Protein AF-A0ABD1CYK5-F1 (afdb_monomer_lite)

Sequence (253 aa):
MSGTLHAGQEVRVLGENYAFVDEEDSCTLSGIRLSSPGIDLCIVKTSTITDVNMNEDVFIYRPLKSNTQSIIKIAIEPVNPGELYCVMHLRKMYSEIDIKVADPMVAFARVSSRRVRSSGSPRRPTKRTMIAGSGRGRGEFFQVNYDWDLLASRAIWAFGPYSTSPHILVDDKLSFEVNKTLFGSVKDSIVQGFQLGSREEPIRNVKFKIIDQSIAQETLHRGNRQIIPTARRVAYSAFPMTTPRLMEPYLFV

Radius of gyration: 23.23 Å; chains: 1; bounding box: 59×47×62 Å

Organism: Culex pipiens pipiens (NCBI:txid38569)

Foldseek 3Di:
DDDDDDFQAKKKKAEQPDDPVDNVLIDIDGGDDVPDPPPVVSYDADIDIGHPPDPDDDDTDHDDDDPDDPWKDKDKDFPDNVCVVVVVPVVDPDDPTHMDIDDIDTQKAKEFPDDPDDDDDDDDPDDDQDQDDPDPCQLVCCCVPPVDDSQFSVQWLAAALDNRAQETEGEPEDPVPDDPVQCVVLSVLLRLLRNVLCVVGRYHNYYHYDYDDDDDPDVVRSDSVNSSPVSSVCNNVVRVVGPMDIDGDDDDD

Structure (mmCIF, N/CA/C/O backbone):
data_AF-A0ABD1CYK5-F1
#
_entry.id   AF-A0ABD1CYK5-F1
#
loop_
_atom_site.group_PDB
_atom_site.id
_atom_site.type_symbol
_atom_site.label_atom_id
_atom_site.label_alt_id
_atom_site.label_comp_id
_atom_site.label_asym_id
_atom_site.label_entity_id
_atom_site.label_seq_id
_atom_site.pdbx_PDB_ins_code
_atom_site.Cartn_x
_atom_site.Cartn_y
_atom_site.Cartn_z
_atom_site.occupancy
_atom_site.B_iso_or_equiv
_atom_site.auth_seq_id
_atom_site.auth_comp_id
_atom_site.auth_asym_id
_atom_site.auth_atom_id
_atom_site.pdbx_PDB_model_num
ATOM 1 N N . MET A 1 1 ? -5.173 -16.674 23.221 1.00 73.12 1 MET A N 1
ATOM 2 C CA . MET A 1 1 ? -6.000 -15.919 24.184 1.00 73.12 1 MET A CA 1
ATOM 3 C C . MET A 1 1 ? -5.727 -16.483 25.564 1.00 73.12 1 MET A C 1
ATOM 5 O O . MET A 1 1 ? -5.789 -17.697 25.714 1.00 73.12 1 MET A O 1
ATOM 9 N N . SER A 1 2 ? -5.359 -15.635 26.518 1.00 82.06 2 SER A N 1
ATOM 10 C CA . SER A 1 2 ? -4.995 -16.006 27.891 1.00 82.06 2 SER A CA 1
ATOM 11 C C . SER A 1 2 ? -5.473 -14.919 28.856 1.00 82.06 2 SER A C 1
ATOM 13 O O . SER A 1 2 ? -5.711 -13.787 28.439 1.00 82.06 2 SER A O 1
ATOM 15 N N . GLY A 1 3 ? -5.611 -15.275 30.135 1.00 83.06 3 GLY A N 1
ATOM 16 C CA . GLY A 1 3 ? -6.036 -14.357 31.193 1.00 83.06 3 GLY A CA 1
ATOM 17 C C . GLY A 1 3 ? -7.553 -14.207 31.335 1.00 83.06 3 GLY A C 1
ATOM 18 O O . GLY A 1 3 ? -8.340 -14.786 30.584 1.00 83.06 3 GLY A O 1
ATOM 19 N N . THR A 1 4 ? -7.949 -13.430 32.342 1.00 84.19 4 THR A N 1
ATOM 20 C CA . THR A 1 4 ? -9.336 -13.071 32.657 1.00 84.19 4 THR A CA 1
ATOM 21 C C . THR A 1 4 ? -9.452 -11.556 32.735 1.00 84.19 4 THR A C 1
ATOM 23 O O . THR A 1 4 ? -8.584 -10.899 33.302 1.00 84.19 4 THR A O 1
ATOM 26 N N . LEU A 1 5 ? -10.518 -11.000 32.163 1.00 82.31 5 LEU A N 1
ATOM 27 C CA . LEU A 1 5 ? -10.760 -9.560 32.154 1.00 82.31 5 LEU A CA 1
ATOM 28 C C . LEU A 1 5 ? -11.827 -9.218 33.191 1.00 82.31 5 LEU A C 1
ATOM 30 O O . LEU A 1 5 ? -12.940 -9.746 33.133 1.00 82.31 5 LEU A O 1
ATOM 34 N N . HIS A 1 6 ? -11.490 -8.346 34.139 1.00 82.88 6 HIS A N 1
ATOM 35 C CA . HIS A 1 6 ? -12.409 -7.926 35.194 1.00 82.88 6 HIS A CA 1
ATOM 36 C C . HIS A 1 6 ? -13.023 -6.559 34.894 1.00 82.88 6 HIS A C 1
ATOM 38 O O . HIS A 1 6 ? -12.381 -5.666 34.341 1.00 82.88 6 HIS A O 1
ATOM 44 N N . ALA A 1 7 ? -14.286 -6.379 35.287 1.00 80.25 7 ALA A N 1
ATOM 45 C CA . ALA A 1 7 ? -14.933 -5.081 35.174 1.00 80.25 7 ALA A CA 1
ATOM 46 C C . ALA A 1 7 ? -14.206 -4.059 36.061 1.00 80.25 7 ALA A C 1
ATOM 48 O O . ALA A 1 7 ? -13.987 -4.319 37.242 1.00 80.25 7 ALA A O 1
ATOM 49 N N . GLY A 1 8 ? -13.850 -2.902 35.506 1.00 76.56 8 GLY A N 1
ATOM 50 C CA . GLY A 1 8 ? -13.082 -1.889 36.235 1.00 76.56 8 GLY A CA 1
ATOM 51 C C . GLY A 1 8 ? -11.562 -1.993 36.063 1.00 76.56 8 GLY A C 1
ATOM 52 O O . GLY A 1 8 ? -10.862 -1.066 36.458 1.00 76.56 8 GLY A O 1
ATOM 53 N N . GLN A 1 9 ? -11.053 -3.075 35.464 1.00 82.56 9 GLN A N 1
ATOM 54 C CA . GLN A 1 9 ? -9.620 -3.269 35.242 1.00 82.56 9 GLN A CA 1
ATOM 55 C C . GLN A 1 9 ? -9.073 -2.248 34.235 1.00 82.56 9 GLN A C 1
ATOM 57 O O . GLN A 1 9 ? -9.753 -1.878 33.271 1.00 82.56 9 GLN A O 1
ATOM 62 N N . GLU A 1 10 ? -7.850 -1.784 34.484 1.00 83.38 10 GLU A N 1
ATOM 63 C CA . GLU A 1 10 ? -7.090 -0.972 33.540 1.00 83.38 10 GLU A CA 1
ATOM 64 C C . GLU A 1 10 ? -6.454 -1.877 32.486 1.00 83.38 10 GLU A C 1
ATOM 66 O O . GLU A 1 10 ? -5.873 -2.910 32.817 1.00 83.38 10 GLU A O 1
ATOM 71 N N . VAL A 1 11 ? -6.587 -1.512 31.215 1.00 87.25 11 VAL A N 1
ATOM 72 C CA . VAL A 1 11 ? -6.020 -2.282 30.106 1.00 87.25 11 VAL A CA 1
ATOM 73 C C . VAL A 1 11 ? -5.372 -1.381 29.076 1.00 87.25 11 VAL A C 1
ATOM 75 O O . VAL A 1 11 ? -5.665 -0.189 28.983 1.00 87.25 11 VAL A O 1
ATOM 78 N N . ARG A 1 12 ? -4.571 -1.998 28.217 1.00 87.50 12 ARG A N 1
ATOM 79 C CA . ARG A 1 12 ? -4.052 -1.411 26.993 1.00 87.50 12 ARG A CA 1
ATOM 80 C C . ARG A 1 12 ? -4.803 -1.983 25.789 1.00 87.50 12 ARG A C 1
ATOM 82 O O . ARG A 1 12 ? -4.958 -3.194 25.657 1.00 87.50 12 ARG A O 1
ATOM 89 N N . VAL A 1 13 ? -5.282 -1.114 24.909 1.00 89.00 13 VAL A N 1
ATOM 90 C CA . VAL A 1 13 ? -5.932 -1.459 23.642 1.00 89.00 13 VAL A CA 1
ATOM 91 C C . VAL A 1 13 ? -4.977 -1.124 22.508 1.00 89.00 13 VAL A C 1
ATOM 93 O O . VAL A 1 13 ? -4.533 0.012 22.383 1.00 89.00 13 VAL A O 1
ATOM 96 N N . LEU A 1 14 ? -4.671 -2.118 21.685 1.00 89.38 14 LEU A N 1
ATOM 97 C CA . LEU A 1 14 ? -3.775 -2.012 20.540 1.00 89.38 14 LEU A CA 1
ATOM 98 C C . LEU A 1 14 ? -4.591 -2.000 19.246 1.00 89.38 14 LEU A C 1
ATOM 100 O O . LEU A 1 14 ? -5.398 -2.910 19.019 1.00 89.38 14 LEU A O 1
ATOM 104 N N . GLY A 1 15 ? -4.390 -0.982 18.414 1.00 87.94 15 GLY A N 1
ATOM 105 C CA . GLY A 1 15 ? -5.032 -0.823 17.112 1.00 87.94 15 GLY A CA 1
ATOM 106 C C . GLY A 1 15 ? -4.446 -1.721 16.015 1.00 87.94 15 GLY A C 1
ATOM 107 O O . GLY A 1 15 ? -3.565 -2.548 16.246 1.00 87.94 15 GLY A O 1
ATOM 108 N N . GLU A 1 16 ? -4.962 -1.587 14.790 1.00 87.31 16 GLU A N 1
ATOM 109 C CA . GLU A 1 16 ? -4.576 -2.436 13.647 1.00 87.31 16 GLU A CA 1
ATOM 110 C C . GLU A 1 16 ? -3.177 -2.126 13.094 1.00 87.31 16 GLU A C 1
ATOM 112 O O . GLU A 1 16 ? -2.617 -2.954 12.370 1.00 87.31 16 GLU A O 1
ATOM 117 N N . ASN A 1 17 ? -2.633 -0.944 13.397 1.00 84.69 17 ASN A N 1
ATOM 118 C CA . ASN A 1 17 ? -1.316 -0.497 12.952 1.00 84.69 17 ASN A CA 1
ATOM 119 C C . ASN A 1 17 ? -0.267 -0.541 14.069 1.00 84.69 17 ASN A C 1
ATOM 121 O O . ASN A 1 17 ? 0.874 -0.170 13.804 1.00 84.69 17 ASN A O 1
ATOM 125 N N . TYR A 1 18 ? -0.617 -1.003 15.277 1.00 87.25 18 TYR A N 1
ATOM 126 C CA . TYR A 1 18 ? 0.344 -1.122 16.371 1.00 87.25 18 TYR A CA 1
ATOM 127 C C . TYR A 1 18 ? 1.537 -1.982 15.950 1.00 87.25 18 TYR A C 1
ATOM 129 O O . TYR A 1 18 ? 1.388 -3.116 15.473 1.00 87.25 18 TYR A O 1
ATOM 137 N N . ALA A 1 19 ? 2.730 -1.449 16.180 1.00 83.69 19 ALA A N 1
ATOM 138 C CA . ALA A 1 19 ? 3.974 -2.175 16.051 1.00 83.69 19 ALA A CA 1
ATOM 139 C C . ALA A 1 19 ? 4.792 -1.975 17.324 1.00 83.69 19 ALA A C 1
ATOM 141 O O . ALA A 1 19 ? 4.779 -0.910 17.919 1.00 83.69 19 ALA A O 1
ATOM 142 N N . PHE A 1 20 ? 5.587 -2.968 17.707 1.00 79.75 20 PHE A N 1
ATOM 143 C CA . PHE A 1 20 ? 6.454 -2.856 18.885 1.00 79.75 20 PHE A CA 1
ATOM 144 C C . PHE A 1 20 ? 7.423 -1.654 18.827 1.00 79.75 20 PHE A C 1
ATOM 146 O O . PHE A 1 20 ? 7.828 -1.111 19.845 1.00 79.75 20 PHE A O 1
ATOM 153 N N . VAL A 1 21 ? 7.802 -1.230 17.617 1.00 81.69 21 VAL A N 1
ATOM 154 C CA . VAL A 1 21 ? 8.680 -0.069 17.386 1.00 81.69 21 VAL A CA 1
ATOM 155 C C . VAL A 1 21 ? 7.896 1.254 17.371 1.00 81.69 21 VAL A C 1
ATOM 157 O O . VAL A 1 21 ? 8.497 2.319 17.478 1.00 81.69 21 VAL A O 1
ATOM 160 N N . ASP A 1 22 ? 6.574 1.187 17.219 1.00 82.06 22 ASP A N 1
ATOM 161 C CA . ASP A 1 22 ? 5.675 2.326 17.045 1.00 82.06 22 ASP A CA 1
ATOM 162 C C . ASP A 1 22 ? 4.376 2.102 17.840 1.00 82.06 22 ASP A C 1
ATOM 164 O O . ASP A 1 22 ? 3.402 1.506 17.362 1.00 82.06 22 ASP A O 1
ATOM 168 N N . GLU A 1 23 ? 4.397 2.556 19.094 1.00 83.19 23 GLU A N 1
ATOM 169 C CA . GLU A 1 23 ? 3.291 2.397 20.039 1.00 83.19 23 GLU A CA 1
ATOM 170 C C . GLU A 1 23 ? 2.204 3.479 19.905 1.00 83.19 23 GLU A C 1
ATOM 172 O O . GLU A 1 23 ? 1.292 3.521 20.732 1.00 83.19 23 GLU A O 1
ATOM 177 N N . GLU A 1 24 ? 2.260 4.347 18.884 1.00 84.44 24 GLU A N 1
ATOM 178 C CA . GLU A 1 24 ? 1.295 5.447 18.704 1.00 84.44 24 GLU A CA 1
ATOM 179 C C . GLU A 1 24 ? -0.153 4.955 18.542 1.00 84.44 24 GLU A C 1
ATOM 181 O O . GLU A 1 24 ? -1.088 5.630 18.969 1.00 84.44 24 GLU A O 1
ATOM 186 N N . ASP A 1 25 ? -0.348 3.759 17.977 1.00 84.38 25 ASP A N 1
ATOM 187 C CA . ASP A 1 25 ? -1.666 3.126 17.812 1.00 84.38 25 ASP A CA 1
ATOM 188 C C . ASP A 1 25 ? -2.062 2.276 19.040 1.00 84.38 25 ASP A C 1
ATOM 190 O O . ASP A 1 25 ? -2.741 1.252 18.918 1.00 84.38 25 ASP A O 1
ATOM 194 N N . SER A 1 26 ? -1.597 2.660 20.235 1.00 85.75 26 SER A N 1
ATOM 195 C CA . SER A 1 26 ? -2.002 2.072 21.516 1.00 85.75 26 SER A CA 1
ATOM 196 C C . SER A 1 26 ? -2.700 3.093 22.415 1.00 85.75 26 SER A C 1
ATOM 198 O O . SER A 1 26 ? -2.385 4.280 22.427 1.00 85.75 26 SER A O 1
ATOM 200 N N . CYS A 1 27 ? -3.689 2.629 23.174 1.00 84.56 27 CYS A N 1
ATOM 201 C CA . CYS A 1 27 ? -4.505 3.457 24.052 1.00 84.56 27 CYS A CA 1
ATOM 202 C C . CYS A 1 27 ? -4.737 2.730 25.379 1.00 84.56 27 CYS A C 1
ATOM 204 O O . CYS A 1 27 ? -5.219 1.597 25.397 1.00 84.56 27 CYS A O 1
ATOM 206 N N . THR A 1 28 ? -4.407 3.375 26.496 1.00 83.88 28 THR A N 1
ATOM 207 C CA . THR A 1 28 ? -4.674 2.842 27.838 1.00 83.88 28 THR A CA 1
ATOM 208 C C . THR A 1 28 ? -6.039 3.312 28.317 1.00 83.88 28 THR A C 1
ATOM 210 O O . THR A 1 28 ? -6.352 4.501 28.263 1.00 83.88 28 THR A O 1
ATOM 213 N N . LEU A 1 29 ? -6.856 2.378 28.793 1.00 77.38 29 LEU A N 1
ATOM 214 C CA . LEU A 1 29 ? -8.200 2.643 29.284 1.00 77.38 29 LEU A CA 1
ATOM 215 C C . LEU A 1 29 ? -8.349 2.113 30.703 1.00 77.38 29 LEU A C 1
ATOM 217 O O . LEU A 1 29 ? -8.172 0.921 30.955 1.00 77.38 29 LEU A O 1
ATOM 221 N N . SER A 1 30 ? -8.752 2.994 31.614 1.00 68.25 30 SER A N 1
ATOM 222 C CA . SER A 1 30 ? -9.180 2.621 32.955 1.00 68.25 30 SER A CA 1
ATOM 223 C C . SER A 1 30 ? -10.678 2.324 32.962 1.00 68.25 30 SER A C 1
ATOM 225 O O . SER A 1 30 ? -11.499 3.084 32.446 1.00 68.25 30 SER A O 1
ATOM 227 N N . GLY A 1 31 ? -11.057 1.190 33.549 1.00 59.53 31 GLY A N 1
ATOM 228 C CA . GLY A 1 31 ? -12.459 0.895 33.805 1.00 59.53 31 GLY A CA 1
ATOM 229 C C . GLY A 1 31 ? -13.222 0.280 32.633 1.00 59.53 31 GLY A C 1
ATOM 230 O O . GLY A 1 31 ? -14.305 0.764 32.282 1.00 59.53 31 GLY A O 1
ATOM 231 N N . ILE A 1 32 ? -12.726 -0.825 32.059 1.00 56.59 32 ILE A N 1
ATOM 232 C CA . ILE A 1 32 ? -13.553 -1.595 31.120 1.00 56.59 32 ILE A CA 1
ATOM 233 C C . ILE A 1 32 ? -14.801 -2.091 31.844 1.00 56.59 32 ILE A C 1
ATOM 235 O O . ILE A 1 32 ? -14.739 -2.937 32.733 1.00 56.59 32 ILE A O 1
ATOM 239 N N . ARG A 1 33 ? -15.962 -1.617 31.409 1.00 57.06 33 ARG A N 1
ATOM 240 C CA . ARG A 1 33 ? -17.216 -2.354 31.517 1.00 57.06 33 ARG A CA 1
ATOM 241 C C . ARG A 1 33 ? -17.521 -2.799 30.092 1.00 57.06 33 ARG A C 1
ATOM 243 O O . ARG A 1 33 ? -17.329 -2.018 29.171 1.00 57.06 33 ARG A O 1
ATOM 250 N N . LEU A 1 34 ? -18.007 -4.023 29.891 1.00 53.56 34 LEU A N 1
ATOM 251 C CA . LEU A 1 34 ? -18.354 -4.561 28.558 1.00 53.56 34 LEU A CA 1
ATOM 252 C C . LEU A 1 34 ? -19.366 -3.691 27.772 1.00 53.56 34 LEU A C 1
ATOM 254 O O . LEU A 1 34 ? -19.606 -3.937 26.598 1.00 53.56 34 LEU A O 1
ATOM 258 N N . SER A 1 35 ? -19.938 -2.670 28.414 1.00 53.97 35 SER A N 1
ATOM 259 C CA . SER A 1 35 ? -20.823 -1.659 27.843 1.00 53.97 35 SER A CA 1
ATOM 260 C C . SER A 1 35 ? -20.424 -0.218 28.220 1.00 53.97 35 SER A C 1
ATOM 262 O O . SER A 1 35 ? -21.293 0.655 28.255 1.00 53.97 35 SER A O 1
ATOM 264 N N . SER A 1 36 ? -19.168 0.050 28.617 1.00 52.34 36 SER A N 1
ATOM 265 C CA . SER A 1 36 ? -18.742 1.411 28.964 1.00 52.34 36 SER A CA 1
ATOM 266 C C . SER A 1 36 ? -18.399 2.221 27.704 1.00 52.34 36 SER A C 1
ATOM 268 O O . SER A 1 36 ? -17.675 1.737 26.836 1.00 52.34 36 SER A O 1
ATOM 270 N N . PRO A 1 37 ? -18.860 3.480 27.607 1.00 57.50 37 PRO A N 1
ATOM 271 C CA . PRO A 1 37 ? -18.716 4.329 26.417 1.00 57.50 37 PRO A CA 1
ATOM 272 C C . PRO A 1 37 ? -17.275 4.797 26.107 1.00 57.50 37 PRO A C 1
ATOM 274 O O . PRO A 1 37 ? -17.095 5.705 25.301 1.00 57.50 37 PRO A O 1
ATOM 277 N N . GLY A 1 38 ? -16.248 4.225 26.749 1.00 61.91 38 GLY A N 1
ATOM 278 C CA . GLY A 1 38 ? -14.846 4.643 26.605 1.00 61.91 38 GLY A CA 1
ATOM 279 C C . GLY A 1 38 ? -14.019 3.801 25.630 1.00 61.91 38 GLY A C 1
ATOM 280 O O . GLY A 1 38 ? -13.099 4.321 25.008 1.00 61.91 38 GLY A O 1
ATOM 281 N N . ILE A 1 39 ? -14.352 2.519 25.453 1.00 67.88 39 ILE A N 1
ATOM 282 C CA . ILE A 1 39 ? -13.556 1.598 24.618 1.00 67.88 39 ILE A CA 1
ATOM 283 C C . ILE A 1 39 ? -13.735 1.898 23.126 1.00 67.88 39 ILE A C 1
ATOM 285 O O . ILE A 1 39 ? -12.780 1.828 22.350 1.00 67.88 39 ILE A O 1
ATOM 289 N N . ASP A 1 40 ? -14.935 2.323 22.738 1.00 70.94 40 ASP A N 1
ATOM 290 C CA . ASP A 1 40 ? -15.302 2.607 21.347 1.00 70.94 40 ASP A CA 1
ATOM 291 C C . ASP A 1 40 ? -14.527 3.782 20.730 1.00 70.94 40 ASP A C 1
ATOM 293 O O . ASP A 1 40 ? -14.513 3.934 19.506 1.00 70.94 40 ASP A O 1
ATOM 297 N N . LEU A 1 41 ? -13.878 4.609 21.560 1.00 71.44 41 LEU A N 1
ATOM 298 C CA . LEU A 1 41 ? -13.040 5.723 21.113 1.00 71.44 41 LEU A CA 1
ATOM 299 C C . LEU A 1 41 ? -11.695 5.249 20.554 1.00 71.44 41 LEU A C 1
ATOM 301 O O . LEU A 1 41 ? -11.176 5.865 19.628 1.00 71.44 41 LEU A O 1
ATOM 305 N N . CYS A 1 42 ? -11.152 4.155 21.093 1.00 73.94 42 CYS A N 1
ATOM 306 C CA . CYS A 1 42 ? -9.848 3.627 20.690 1.00 73.94 42 CYS A CA 1
ATOM 307 C C . CYS A 1 42 ? -9.965 2.498 19.651 1.00 73.94 42 CYS A C 1
ATOM 309 O O . CYS A 1 42 ? -8.990 2.170 18.979 1.00 73.94 42 CYS A O 1
ATOM 311 N N . ILE A 1 43 ? -11.158 1.916 19.464 1.00 81.38 43 ILE A N 1
ATOM 312 C CA . ILE A 1 43 ? -11.383 0.839 18.491 1.00 81.38 43 ILE A CA 1
ATOM 313 C C . ILE A 1 43 ? -12.019 1.376 17.205 1.00 81.38 43 ILE A C 1
ATOM 315 O O . ILE A 1 43 ? -13.173 1.811 17.164 1.00 81.38 43 ILE A O 1
ATOM 319 N N . VAL A 1 44 ? -11.290 1.252 16.093 1.00 79.44 44 VAL A N 1
ATOM 320 C CA . VAL A 1 44 ? -11.819 1.602 14.766 1.00 79.44 44 VAL A CA 1
ATOM 321 C C . VAL A 1 44 ? -12.526 0.415 14.103 1.00 79.44 44 VAL A C 1
ATOM 323 O O . VAL A 1 44 ? -13.657 0.580 13.646 1.00 79.44 44 VAL A O 1
ATOM 326 N N . LYS A 1 45 ? -11.887 -0.761 14.040 1.00 83.31 45 LYS A N 1
ATOM 327 C CA . LYS A 1 45 ? -12.419 -1.976 13.386 1.00 83.31 45 LYS A CA 1
ATOM 328 C C . LYS A 1 45 ? -12.114 -3.234 14.188 1.00 83.31 45 LYS A C 1
ATOM 330 O O . LYS A 1 45 ? -13.028 -3.882 14.683 1.00 83.31 45 LYS A O 1
ATOM 335 N N . THR A 1 46 ? -10.833 -3.568 14.304 1.00 86.62 46 THR A N 1
ATOM 336 C CA . THR A 1 46 ? -10.333 -4.649 15.153 1.00 86.62 46 THR A CA 1
ATOM 337 C C . THR A 1 46 ? -9.268 -4.101 16.094 1.00 86.62 46 THR A C 1
ATOM 339 O O . THR A 1 46 ? -8.621 -3.101 15.789 1.00 86.62 46 THR A O 1
ATOM 342 N N . SER A 1 47 ? -9.129 -4.711 17.265 1.00 88.06 47 SER A N 1
ATOM 343 C CA . SER A 1 47 ? -8.114 -4.346 18.249 1.00 88.06 47 SER A CA 1
ATOM 344 C C . SER A 1 47 ? -7.719 -5.565 19.074 1.00 88.06 47 SER A C 1
ATOM 346 O O . SER A 1 47 ? -8.428 -6.575 19.109 1.00 88.06 47 SER A O 1
ATOM 348 N N . THR A 1 48 ? -6.562 -5.478 19.721 1.00 89.12 48 THR A N 1
ATOM 349 C CA . THR A 1 48 ? -6.081 -6.482 20.674 1.00 89.12 48 THR A CA 1
ATOM 350 C C . THR A 1 48 ? -5.995 -5.842 22.051 1.00 89.12 48 THR A C 1
ATOM 352 O O . THR A 1 48 ? -5.407 -4.776 22.189 1.00 89.12 48 THR A O 1
ATOM 355 N N . ILE A 1 49 ? -6.598 -6.464 23.062 1.00 88.19 49 ILE A N 1
ATOM 356 C CA . ILE A 1 49 ? -6.590 -5.955 24.439 1.00 88.19 49 ILE A CA 1
ATOM 357 C C . ILE A 1 49 ? -5.546 -6.726 25.241 1.00 88.19 49 ILE A C 1
ATOM 359 O O . ILE A 1 49 ? -5.549 -7.959 25.212 1.00 88.19 49 ILE A O 1
ATOM 363 N N . THR A 1 50 ? -4.693 -6.009 25.966 1.00 88.88 50 THR A N 1
ATOM 364 C CA . THR A 1 50 ? -3.670 -6.565 26.858 1.00 88.88 50 THR A CA 1
ATOM 365 C C . THR A 1 50 ? -3.646 -5.855 28.202 1.00 88.88 50 THR A C 1
ATOM 367 O O . THR A 1 50 ? -4.247 -4.796 28.378 1.00 88.88 50 THR A O 1
ATOM 370 N N . ASP A 1 51 ? -2.950 -6.442 29.169 1.00 87.44 51 ASP A N 1
ATOM 371 C CA . ASP A 1 51 ? -2.696 -5.781 30.446 1.00 87.44 51 ASP A CA 1
ATOM 372 C C . ASP A 1 51 ? -1.715 -4.604 30.266 1.00 87.44 51 ASP A C 1
ATOM 374 O O . ASP A 1 51 ? -0.897 -4.596 29.341 1.00 87.44 51 ASP A O 1
ATOM 378 N N . VAL A 1 52 ? -1.803 -3.594 31.135 1.00 84.31 52 VAL A N 1
ATOM 379 C CA . VAL A 1 52 ? -0.952 -2.390 31.082 1.00 84.31 52 VAL A CA 1
ATOM 380 C C . VAL A 1 52 ? 0.478 -2.702 31.507 1.00 84.31 52 VAL A C 1
ATOM 382 O O . VAL A 1 52 ? 1.419 -2.165 30.919 1.00 84.31 52 VAL A O 1
AT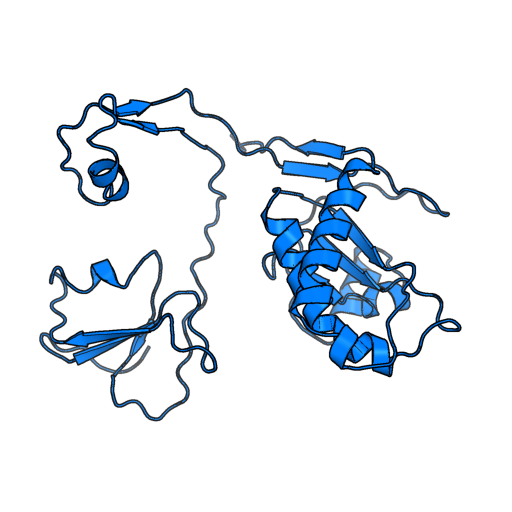OM 385 N N . ASN A 1 53 ? 0.623 -3.588 32.494 1.00 81.69 53 ASN A N 1
ATOM 386 C CA . ASN A 1 53 ? 1.890 -3.938 33.141 1.00 81.69 53 ASN A CA 1
ATOM 387 C C . ASN A 1 53 ? 2.566 -5.172 32.522 1.00 81.69 53 ASN A C 1
ATOM 389 O O . ASN A 1 53 ? 3.404 -5.815 33.156 1.00 81.69 53 ASN A O 1
ATOM 393 N N . MET A 1 54 ? 2.180 -5.544 31.301 1.00 76.75 54 MET A N 1
ATOM 394 C CA . MET A 1 54 ? 2.750 -6.702 30.627 1.00 76.75 54 MET A CA 1
ATOM 395 C C . MET A 1 54 ? 4.154 -6.356 30.108 1.00 76.75 54 MET A C 1
ATOM 397 O O . MET A 1 54 ? 4.299 -5.533 29.212 1.00 76.75 54 MET A O 1
ATOM 401 N N . ASN A 1 55 ? 5.183 -6.990 30.678 1.00 68.31 55 ASN A N 1
ATOM 402 C CA . ASN A 1 55 ? 6.592 -6.808 30.291 1.00 68.31 55 ASN A CA 1
ATOM 403 C C . ASN A 1 55 ? 7.041 -7.745 29.152 1.00 68.31 55 ASN A C 1
ATOM 405 O O . ASN A 1 55 ? 8.235 -7.874 28.891 1.00 68.31 55 ASN A O 1
ATOM 409 N N . GLU A 1 56 ? 6.104 -8.446 28.516 1.00 78.50 56 GLU A N 1
ATOM 410 C CA . GLU A 1 56 ? 6.382 -9.347 27.397 1.00 78.50 56 GLU A CA 1
ATOM 411 C C . GLU A 1 56 ? 6.168 -8.633 26.061 1.00 78.50 56 GLU A C 1
ATOM 413 O O . GLU A 1 56 ? 5.378 -7.694 25.972 1.00 78.50 56 GLU A O 1
ATOM 418 N N . ASP A 1 57 ? 6.834 -9.112 25.008 1.00 82.31 57 ASP A N 1
ATOM 419 C CA . ASP A 1 57 ? 6.631 -8.607 23.652 1.00 82.31 57 ASP A CA 1
ATOM 420 C C . ASP A 1 57 ? 5.193 -8.892 23.197 1.00 82.31 57 ASP A C 1
ATOM 422 O O . ASP A 1 57 ? 4.813 -10.030 22.897 1.00 82.31 57 ASP A O 1
ATOM 426 N N . VAL A 1 58 ? 4.377 -7.840 23.142 1.00 84.38 58 VAL A N 1
ATOM 427 C CA . VAL A 1 58 ? 2.978 -7.943 22.738 1.00 84.38 58 VAL A CA 1
ATOM 428 C C . VAL A 1 58 ? 2.843 -7.775 21.228 1.00 84.38 58 VAL A C 1
ATOM 430 O O . VAL A 1 58 ? 3.372 -6.844 20.623 1.00 84.38 58 VAL A O 1
ATOM 433 N N . PHE A 1 59 ? 2.057 -8.657 20.613 1.00 86.69 59 PHE A N 1
ATOM 434 C CA . PHE A 1 59 ? 1.705 -8.583 19.199 1.00 86.69 59 PHE A CA 1
ATOM 435 C C . PHE A 1 59 ? 0.193 -8.510 19.020 1.00 86.69 59 PHE A C 1
ATOM 437 O O . PHE A 1 59 ? -0.571 -9.148 19.747 1.00 86.69 59 PHE A O 1
ATOM 444 N N . ILE A 1 60 ? -0.240 -7.778 17.995 1.00 89.94 60 ILE A N 1
ATOM 445 C CA . ILE A 1 60 ? -1.650 -7.720 17.616 1.00 89.94 60 ILE A CA 1
ATOM 446 C C . ILE A 1 60 ? -2.085 -8.968 16.854 1.00 89.94 60 ILE A C 1
ATOM 448 O O . ILE A 1 60 ? -1.328 -9.567 16.080 1.00 89.94 60 ILE A O 1
ATOM 452 N N . TYR A 1 61 ? -3.356 -9.329 17.015 1.00 90.56 61 TYR A N 1
ATOM 453 C CA . TYR A 1 61 ? -3.986 -10.273 16.104 1.00 90.56 61 TYR A CA 1
ATOM 454 C C . TYR A 1 61 ? -4.011 -9.702 14.686 1.00 90.56 61 TYR A C 1
ATOM 456 O O . TYR A 1 61 ? -4.164 -8.501 14.463 1.00 90.56 61 TYR A O 1
ATOM 464 N N . ARG A 1 62 ? -3.878 -10.589 13.695 1.00 84.88 62 ARG A N 1
ATOM 465 C CA . ARG A 1 62 ? -3.976 -10.192 12.290 1.00 84.88 62 ARG A CA 1
ATOM 466 C C . ARG A 1 62 ? -5.371 -9.591 12.030 1.00 84.88 62 ARG A C 1
ATOM 468 O O . ARG A 1 62 ? -6.350 -10.273 12.342 1.00 84.88 62 ARG A O 1
ATOM 475 N N . PRO A 1 63 ? -5.468 -8.406 11.395 1.00 84.62 63 PRO A N 1
ATOM 476 C CA . PRO A 1 63 ? -6.751 -7.787 11.081 1.00 84.62 63 PRO A CA 1
ATOM 477 C C . PRO A 1 63 ? -7.671 -8.716 10.290 1.00 84.62 63 PRO A C 1
ATOM 479 O O . PRO A 1 63 ? -7.210 -9.550 9.494 1.00 84.62 63 PRO A O 1
ATOM 482 N N . LEU A 1 64 ? -8.979 -8.554 10.493 1.00 84.38 64 LEU A N 1
ATOM 483 C CA . LEU A 1 64 ? -9.985 -9.391 9.852 1.00 84.38 64 LEU A CA 1
ATOM 484 C C . LEU A 1 64 ? -9.886 -9.273 8.325 1.00 84.38 64 LEU A C 1
ATOM 486 O O . LEU A 1 64 ? -9.973 -8.188 7.748 1.00 84.38 64 LEU A O 1
ATOM 490 N N . LYS A 1 65 ? -9.746 -10.418 7.656 1.00 78.06 65 LYS A N 1
ATOM 491 C CA . LYS A 1 65 ? -9.835 -10.494 6.198 1.00 78.06 65 LYS A CA 1
ATOM 492 C C . LYS A 1 65 ? -11.281 -10.755 5.806 1.00 78.06 65 LYS A C 1
ATOM 494 O O . LYS A 1 65 ? -11.757 -11.878 5.934 1.00 78.06 65 LYS A O 1
ATOM 499 N N . SER A 1 66 ? -11.964 -9.726 5.321 1.00 79.88 66 SER A N 1
ATOM 500 C CA . SER A 1 66 ? -13.302 -9.879 4.750 1.00 79.88 66 SER A CA 1
ATOM 501 C C . SER A 1 66 ? -13.263 -10.754 3.494 1.00 79.88 66 SER A C 1
ATOM 503 O O . SER A 1 66 ? -12.374 -10.608 2.653 1.00 79.88 66 SER A O 1
ATOM 505 N N . ASN A 1 67 ? -14.260 -11.629 3.339 1.00 78.62 67 ASN A N 1
ATOM 506 C CA . ASN A 1 67 ? -14.422 -12.457 2.136 1.00 78.62 67 ASN A CA 1
ATOM 507 C C . ASN A 1 67 ? -14.805 -11.629 0.899 1.00 78.62 67 ASN A C 1
ATOM 509 O O . ASN A 1 67 ? -14.593 -12.060 -0.232 1.00 78.62 67 ASN A O 1
ATOM 513 N N . THR A 1 68 ? -15.357 -10.434 1.110 1.00 79.00 68 THR A N 1
ATOM 514 C CA . THR A 1 68 ? -15.787 -9.507 0.065 1.00 79.00 68 THR A CA 1
ATOM 515 C C . THR A 1 68 ? -15.024 -8.188 0.162 1.00 79.00 68 THR A C 1
ATOM 517 O O . THR A 1 68 ? -14.520 -7.802 1.218 1.00 79.00 68 THR A O 1
ATOM 520 N N . GLN A 1 69 ? -14.916 -7.488 -0.967 1.00 76.38 69 GLN A N 1
ATOM 521 C CA . GLN A 1 69 ? -14.373 -6.132 -1.015 1.00 76.38 69 GLN A CA 1
ATOM 522 C C . GLN A 1 69 ? -15.523 -5.124 -0.956 1.00 76.38 69 GLN A C 1
ATOM 524 O O . GLN A 1 69 ? -16.530 -5.299 -1.640 1.00 76.38 69 GLN A O 1
ATOM 529 N N . SER A 1 70 ? -15.361 -4.045 -0.188 1.00 79.69 70 SER A N 1
ATOM 530 C CA . SER A 1 70 ? -16.262 -2.890 -0.241 1.00 79.69 70 SER A CA 1
ATOM 531 C C . SER A 1 70 ? -16.086 -2.181 -1.587 1.00 79.69 70 SER A C 1
ATOM 533 O O . SER A 1 70 ? -15.063 -1.537 -1.830 1.00 79.69 70 SER A O 1
ATOM 535 N N . ILE A 1 71 ? -17.054 -2.363 -2.480 1.00 81.38 71 ILE A N 1
ATOM 536 C CA . ILE A 1 71 ? -16.979 -1.917 -3.878 1.00 81.38 71 ILE A CA 1
ATOM 537 C C . ILE A 1 71 ? -17.847 -0.682 -4.133 1.00 81.38 71 ILE A C 1
ATOM 539 O O . ILE A 1 71 ? -17.459 0.191 -4.913 1.00 81.38 71 ILE A O 1
ATOM 543 N N . ILE A 1 72 ? -19.006 -0.619 -3.481 1.00 84.06 72 ILE A N 1
ATOM 544 C CA . ILE A 1 72 ? -19.959 0.476 -3.631 1.00 84.06 72 ILE A CA 1
ATOM 545 C C . ILE A 1 72 ? -19.457 1.663 -2.812 1.00 84.06 72 ILE A C 1
ATOM 547 O O . ILE A 1 72 ? -19.138 1.538 -1.630 1.00 84.06 72 ILE A O 1
ATOM 551 N N . LYS A 1 73 ? -19.373 2.811 -3.471 1.00 85.31 73 LYS A N 1
ATOM 552 C CA . LYS A 1 73 ? -19.069 4.112 -2.896 1.00 85.31 73 LYS A CA 1
ATOM 553 C C . LYS A 1 73 ? -20.329 4.956 -2.988 1.00 85.31 73 LYS A C 1
ATOM 555 O O . LYS A 1 73 ? -20.926 5.067 -4.052 1.00 85.31 73 LYS A O 1
ATOM 560 N N . ILE A 1 74 ? -20.709 5.556 -1.874 1.00 85.50 74 ILE A N 1
ATOM 561 C CA . ILE A 1 74 ? -21.844 6.467 -1.799 1.00 85.50 74 ILE A CA 1
ATOM 562 C C . ILE A 1 74 ? -21.284 7.791 -1.304 1.00 85.50 74 ILE A C 1
ATOM 564 O O . ILE A 1 74 ? -20.637 7.830 -0.256 1.00 85.50 74 ILE A O 1
ATOM 568 N N . ALA A 1 75 ? -21.464 8.849 -2.092 1.00 84.38 75 ALA A N 1
ATOM 569 C CA . ALA A 1 75 ? -21.136 10.191 -1.640 1.00 84.38 75 ALA A CA 1
ATOM 570 C C . ALA A 1 75 ? -22.309 10.717 -0.811 1.00 84.38 75 ALA A C 1
ATOM 572 O O . ALA A 1 75 ? -23.465 10.596 -1.217 1.00 84.38 75 ALA A O 1
ATOM 573 N N . ILE A 1 76 ? -21.993 11.264 0.358 1.00 84.88 76 ILE A N 1
ATOM 574 C CA . ILE A 1 76 ? -22.961 11.848 1.279 1.00 84.88 76 ILE A CA 1
ATOM 575 C C . ILE A 1 76 ? -22.510 13.258 1.635 1.00 84.88 76 ILE A C 1
ATOM 577 O O . ILE A 1 76 ? -21.323 13.494 1.865 1.00 84.88 76 ILE A O 1
ATOM 581 N N . GLU A 1 77 ? -23.455 14.184 1.688 1.00 83.69 77 GLU A N 1
ATOM 582 C CA . GLU A 1 77 ? -23.233 15.545 2.171 1.00 83.69 77 GLU A CA 1
ATOM 583 C C . GLU A 1 77 ? -24.418 15.969 3.048 1.00 83.69 77 GLU A C 1
ATOM 585 O O . GLU A 1 77 ? -25.557 15.602 2.746 1.00 83.69 77 GLU A O 1
ATOM 590 N N . PRO A 1 78 ? -24.199 16.711 4.148 1.00 85.50 78 PRO A N 1
ATOM 591 C CA . PRO A 1 78 ? -25.317 17.295 4.874 1.00 85.50 78 PRO A CA 1
ATOM 592 C C . PRO A 1 78 ? -26.011 18.332 3.984 1.00 85.50 78 PRO A C 1
ATOM 594 O O . PRO A 1 78 ? -25.361 19.054 3.226 1.00 85.50 78 PRO A O 1
ATOM 597 N N . VAL A 1 79 ? -27.334 18.448 4.095 1.00 84.81 79 VAL A N 1
ATOM 598 C CA . VAL A 1 79 ? -28.089 19.519 3.429 1.00 84.81 79 VAL A CA 1
ATOM 599 C C . VAL A 1 79 ? -27.584 20.888 3.889 1.00 84.81 79 VAL A C 1
ATOM 601 O O . VAL A 1 79 ? -27.449 21.796 3.067 1.00 84.81 79 VAL A O 1
ATOM 604 N N . ASN A 1 80 ? -27.267 21.012 5.181 1.00 83.62 80 ASN A N 1
ATOM 605 C CA . ASN A 1 80 ? -26.711 22.211 5.789 1.00 83.62 80 ASN A CA 1
ATOM 606 C C . ASN A 1 80 ? -25.186 22.075 6.009 1.00 83.62 80 ASN A C 1
ATOM 608 O O . ASN A 1 80 ? -24.753 21.263 6.830 1.00 83.62 80 ASN A O 1
ATOM 612 N N . PRO A 1 81 ? -24.339 22.893 5.353 1.00 82.62 81 PRO A N 1
ATOM 613 C CA . PRO A 1 81 ? -22.883 22.829 5.515 1.00 82.62 81 PRO A CA 1
ATOM 614 C C . PRO A 1 81 ? -22.382 23.036 6.954 1.00 82.62 81 PRO A C 1
ATOM 616 O O . PRO A 1 81 ? -21.307 22.547 7.299 1.00 82.62 81 PRO A O 1
ATOM 619 N N . GLY A 1 82 ? -23.149 23.732 7.804 1.00 79.31 82 GLY A N 1
ATOM 620 C CA . GLY A 1 82 ? -22.802 23.945 9.216 1.00 79.31 82 GLY A CA 1
ATOM 621 C C . GLY A 1 82 ? -22.793 22.664 10.061 1.00 79.31 82 GLY A C 1
ATOM 622 O O . GLY A 1 82 ? -22.187 22.633 11.128 1.00 79.31 82 GLY A O 1
ATOM 623 N N . GLU A 1 83 ? -23.411 21.591 9.569 1.00 76.81 83 GLU A N 1
ATOM 624 C CA . GLU A 1 83 ? -23.602 20.322 10.280 1.00 76.81 83 GLU A CA 1
ATOM 625 C C . GLU A 1 83 ? -22.593 19.236 9.872 1.00 76.81 83 GLU A C 1
ATOM 627 O O . GLU A 1 83 ? -22.691 18.080 10.290 1.00 76.81 83 GLU A O 1
ATOM 632 N N . LEU A 1 84 ? -21.567 19.598 9.093 1.00 75.31 84 LEU A N 1
ATOM 633 C CA . LEU A 1 84 ? -20.536 18.670 8.619 1.00 75.31 84 LEU A CA 1
ATOM 634 C C . LEU A 1 84 ? -19.863 17.887 9.760 1.00 75.31 84 LEU A C 1
ATOM 636 O O . LEU A 1 84 ? -19.613 16.688 9.632 1.00 75.31 84 LEU A O 1
ATOM 640 N N . TYR A 1 85 ? -19.624 18.543 10.898 1.00 67.00 85 TYR A N 1
ATOM 641 C CA . TYR A 1 85 ? -19.029 17.914 12.083 1.00 67.00 85 TYR A CA 1
ATOM 642 C C . TYR A 1 85 ? -19.880 16.771 12.655 1.00 67.00 85 TYR A C 1
ATOM 644 O O . TYR A 1 85 ? -19.338 15.809 13.203 1.00 67.00 85 TYR A O 1
ATOM 652 N N . CYS A 1 86 ? -21.201 16.843 12.507 1.00 67.56 86 CYS A N 1
ATOM 653 C CA . CYS A 1 86 ? -22.119 15.818 12.987 1.00 67.56 86 CYS A CA 1
ATOM 654 C C . CYS A 1 86 ? -22.127 14.591 12.061 1.00 67.56 86 CYS A C 1
ATOM 656 O O . CYS A 1 86 ? -22.134 13.461 12.547 1.00 67.56 86 CYS A O 1
ATOM 658 N N . VAL A 1 87 ? -22.003 14.793 10.742 1.00 67.19 87 VAL A N 1
ATOM 659 C CA . VAL A 1 87 ? -21.851 13.703 9.754 1.00 67.19 87 VAL A CA 1
ATOM 660 C C . VAL A 1 87 ? -20.535 12.938 9.953 1.00 67.19 87 VAL A C 1
ATOM 662 O O . VAL A 1 87 ? -20.469 11.733 9.743 1.00 67.19 87 VAL A O 1
ATOM 665 N N . MET A 1 88 ? -19.466 13.574 10.437 1.00 60.47 88 MET A N 1
ATOM 666 C CA . MET A 1 88 ? -18.223 12.846 10.752 1.00 60.47 88 MET A CA 1
ATOM 667 C C . MET A 1 88 ? -18.390 11.832 11.903 1.00 60.47 88 MET A C 1
ATOM 669 O O . MET A 1 88 ? -17.610 10.885 12.008 1.00 60.47 88 MET A O 1
ATOM 673 N N . HIS A 1 89 ? -19.438 11.978 12.719 1.00 64.12 89 HIS A N 1
ATOM 674 C CA . HIS A 1 89 ? -19.761 11.115 13.856 1.00 64.12 89 HIS A CA 1
ATOM 675 C C . HIS A 1 89 ? -20.923 10.144 13.577 1.00 64.12 89 HIS A C 1
ATOM 677 O O . HIS A 1 89 ? -21.573 9.687 14.519 1.00 64.12 89 HIS A O 1
ATOM 683 N N . LEU A 1 90 ? -21.128 9.743 12.311 1.00 56.19 90 LEU A N 1
ATOM 684 C CA . LEU A 1 90 ? -22.117 8.745 11.835 1.00 56.19 90 LEU A CA 1
ATOM 685 C C . LEU A 1 90 ? -22.169 7.411 12.617 1.00 56.19 90 LEU A C 1
ATOM 687 O O . LEU A 1 90 ? -23.038 6.580 12.369 1.00 56.19 90 LEU A O 1
ATOM 691 N N . ARG A 1 91 ? -21.258 7.181 13.572 1.00 52.28 91 ARG A N 1
ATOM 692 C CA . ARG A 1 91 ? -21.296 6.065 14.529 1.00 52.28 91 ARG A CA 1
ATOM 693 C C . ARG A 1 91 ? -22.474 6.111 15.505 1.00 52.28 91 ARG A C 1
ATOM 695 O O . ARG A 1 91 ? -22.702 5.121 16.193 1.00 52.28 91 ARG A O 1
ATOM 702 N N . LYS A 1 92 ? -23.234 7.203 15.582 1.00 47.38 92 LYS A N 1
ATOM 703 C CA . LYS A 1 92 ? -24.496 7.228 16.331 1.00 47.38 92 LYS A CA 1
ATOM 704 C C . LYS A 1 92 ? -25.657 7.295 15.353 1.00 47.38 92 LYS A C 1
ATOM 706 O O . LYS A 1 92 ? -25.695 8.178 14.508 1.00 47.38 92 LYS A O 1
ATOM 711 N N . MET A 1 93 ? -26.627 6.398 15.525 1.00 48.72 93 MET A N 1
ATOM 712 C CA . MET A 1 93 ? -27.931 6.376 14.844 1.00 48.72 93 MET A CA 1
ATOM 713 C C . MET A 1 93 ? -28.802 7.637 15.094 1.00 48.72 93 MET A C 1
ATOM 715 O O . MET A 1 93 ? -30.020 7.567 15.018 1.00 48.72 93 MET A O 1
ATOM 719 N N . TYR A 1 94 ? -28.203 8.779 15.439 1.00 51.00 94 TYR A N 1
ATOM 720 C CA . TYR A 1 94 ? -28.858 9.948 16.022 1.00 51.00 94 TYR A CA 1
ATOM 721 C C . TYR A 1 94 ? -28.257 11.241 15.491 1.00 51.00 94 TYR A C 1
ATOM 723 O O . TYR A 1 94 ? -27.653 12.020 16.228 1.00 51.00 94 TYR A O 1
ATOM 731 N N . SER A 1 95 ? -28.443 11.492 14.209 1.00 57.25 95 SER A N 1
ATOM 732 C CA . SER A 1 95 ? -28.473 12.872 13.773 1.00 57.25 95 SER A CA 1
ATOM 733 C C . SER A 1 95 ? -29.753 13.075 12.985 1.00 57.25 95 SER A C 1
ATOM 735 O O . SER A 1 95 ? -29.899 12.485 11.916 1.00 57.25 95 SER A O 1
ATOM 737 N N . GLU A 1 96 ? -30.673 13.877 13.525 1.00 66.75 96 GLU A N 1
ATOM 738 C CA . GLU A 1 96 ? -31.811 14.476 12.806 1.00 66.75 96 GLU A CA 1
ATOM 739 C C . GLU A 1 96 ? -31.277 15.494 11.785 1.00 66.75 96 GLU A C 1
ATOM 741 O O . GLU A 1 96 ? -31.575 16.680 11.824 1.00 66.75 96 GLU A O 1
ATOM 746 N N . ILE A 1 97 ? -30.361 15.036 10.942 1.00 70.44 97 ILE A N 1
ATOM 747 C CA . ILE A 1 97 ? -29.665 15.829 9.947 1.00 70.44 97 ILE A CA 1
ATOM 748 C C . ILE A 1 97 ? -30.126 15.291 8.619 1.00 70.44 97 ILE A C 1
ATOM 750 O O . ILE A 1 97 ? -29.979 14.099 8.333 1.00 70.44 97 ILE A O 1
ATOM 754 N N . ASP A 1 98 ? -30.659 16.184 7.803 1.00 75.69 98 ASP A N 1
ATOM 755 C CA . ASP A 1 98 ? -30.985 15.849 6.436 1.00 75.69 98 ASP A CA 1
ATOM 756 C C . ASP A 1 98 ? -29.677 15.649 5.664 1.00 75.69 98 ASP A C 1
ATOM 758 O O . ASP A 1 98 ? -28.837 16.548 5.553 1.00 75.69 98 ASP A O 1
ATOM 762 N N . ILE A 1 99 ? -29.488 14.441 5.138 1.00 82.19 99 ILE A N 1
ATOM 763 C CA . ILE A 1 99 ? -28.307 14.060 4.363 1.00 82.19 99 ILE A CA 1
ATOM 764 C C . ILE A 1 99 ? -28.733 13.875 2.912 1.00 82.19 99 ILE A C 1
ATOM 766 O O . ILE A 1 99 ? -29.632 13.093 2.604 1.00 82.19 99 ILE A O 1
ATOM 770 N N . LYS A 1 100 ? -28.044 14.558 2.000 1.00 83.81 100 LYS A N 1
ATOM 771 C CA . LYS A 1 100 ? -28.135 14.275 0.570 1.00 83.81 100 LYS A CA 1
ATOM 772 C C . LYS A 1 100 ? -27.246 13.084 0.265 1.00 83.81 100 LYS A C 1
ATOM 774 O O . LYS A 1 100 ? -26.052 13.081 0.570 1.00 83.81 100 LYS A O 1
ATOM 779 N N . VAL A 1 101 ? -27.842 12.077 -0.350 1.00 86.50 101 VAL A N 1
ATOM 780 C CA . VAL A 1 101 ? -27.162 10.855 -0.761 1.00 86.50 101 VAL A CA 1
ATOM 781 C C . VAL A 1 101 ? -27.092 10.859 -2.280 1.00 86.50 101 VAL A C 1
ATOM 783 O O . VAL A 1 101 ? -28.120 10.953 -2.945 1.00 86.50 101 VAL A O 1
ATOM 786 N N . ALA A 1 102 ? -25.882 10.797 -2.827 1.00 87.25 102 ALA A N 1
ATOM 787 C CA . ALA A 1 102 ? -25.684 10.671 -4.264 1.00 87.25 102 ALA A CA 1
ATOM 788 C C . ALA A 1 102 ? -25.970 9.240 -4.738 1.00 87.25 102 ALA A C 1
ATOM 790 O O . ALA A 1 102 ? -25.920 8.289 -3.950 1.00 87.25 102 ALA A O 1
ATOM 791 N N . ASP A 1 103 ? -26.179 9.082 -6.045 1.00 89.38 103 ASP A N 1
ATOM 792 C CA . ASP A 1 103 ? -26.321 7.763 -6.653 1.00 89.38 103 ASP A CA 1
ATOM 793 C C . ASP A 1 103 ? -25.107 6.875 -6.326 1.00 89.38 103 ASP A C 1
ATOM 795 O O . ASP A 1 103 ? -23.954 7.328 -6.401 1.00 89.38 103 ASP A O 1
ATOM 799 N N . PRO A 1 104 ? -25.334 5.602 -5.953 1.00 86.06 104 PRO A N 1
ATOM 800 C CA . PRO A 1 104 ? -24.257 4.691 -5.613 1.00 86.06 104 PRO A CA 1
ATOM 801 C C . PRO A 1 104 ? -23.351 4.490 -6.826 1.00 86.06 104 PRO A C 1
ATOM 803 O O . PRO A 1 104 ? -23.778 4.054 -7.894 1.00 86.06 104 PRO A O 1
ATOM 806 N N . MET A 1 105 ? -22.068 4.770 -6.641 1.00 82.12 105 MET A N 1
ATOM 807 C CA . MET A 1 105 ? -21.042 4.598 -7.658 1.00 82.12 105 MET A CA 1
ATOM 808 C C . MET A 1 105 ? -20.108 3.453 -7.291 1.00 82.12 105 MET A C 1
ATOM 810 O O . MET A 1 105 ? -19.997 3.026 -6.143 1.00 82.12 105 MET A O 1
ATOM 814 N N . VAL A 1 106 ? -19.408 2.931 -8.286 1.00 81.00 106 VAL A N 1
ATOM 815 C CA . VAL A 1 106 ? -18.549 1.765 -8.120 1.00 81.00 106 VAL A CA 1
ATOM 816 C C . VAL A 1 106 ? -17.082 2.187 -8.106 1.00 81.00 106 VAL A C 1
ATOM 818 O O . VAL A 1 106 ? -16.647 3.042 -8.876 1.00 81.00 106 VAL A O 1
ATOM 821 N N . ALA A 1 107 ? -16.285 1.585 -7.223 1.00 73.56 107 ALA A N 1
ATOM 822 C CA . ALA A 1 107 ? -14.846 1.804 -7.192 1.00 73.56 107 ALA A CA 1
ATOM 823 C C . ALA A 1 107 ? -14.153 1.132 -8.395 1.00 73.56 107 ALA A C 1
ATOM 825 O O . ALA A 1 107 ? -13.881 -0.070 -8.377 1.00 73.56 107 ALA A O 1
ATOM 826 N N . PHE A 1 108 ? -13.825 1.914 -9.423 1.00 73.69 108 PHE A N 1
ATOM 827 C CA . PHE A 1 108 ? -13.006 1.453 -10.546 1.00 73.69 108 PHE A CA 1
ATOM 828 C C . PHE A 1 108 ? -11.555 1.253 -10.122 1.00 73.69 108 PHE A C 1
ATOM 830 O O . PHE A 1 108 ? -11.025 2.018 -9.319 1.00 73.69 108 PHE A O 1
ATOM 837 N N . ALA A 1 109 ? -10.898 0.252 -10.703 1.00 70.81 109 ALA A N 1
ATOM 838 C CA . ALA A 1 109 ? -9.448 0.129 -10.656 1.00 70.81 109 ALA A CA 1
ATOM 839 C C . ALA A 1 109 ? -8.822 0.475 -12.010 1.00 70.81 109 ALA A C 1
ATOM 841 O O . ALA A 1 109 ? -9.495 0.401 -13.033 1.00 70.81 109 ALA A O 1
ATOM 842 N N . ARG A 1 110 ? -7.532 0.817 -12.052 1.00 62.97 110 ARG A N 1
ATOM 843 C CA . ARG A 1 110 ? -6.803 1.008 -13.315 1.00 62.97 110 ARG A CA 1
ATOM 844 C C . ARG A 1 110 ? -5.797 -0.114 -13.564 1.00 62.97 110 ARG A C 1
ATOM 846 O O . ARG A 1 110 ? -5.081 -0.525 -12.660 1.00 62.97 110 ARG A O 1
ATOM 853 N N . VAL A 1 111 ? -5.717 -0.608 -14.794 1.00 69.50 111 VAL A N 1
ATOM 854 C CA . VAL A 1 111 ? -4.816 -1.697 -15.213 1.00 69.50 111 VAL A CA 1
ATOM 855 C C . VAL A 1 111 ? -4.028 -1.244 -16.435 1.00 69.50 111 VAL A C 1
ATOM 857 O O . VAL A 1 111 ? -4.581 -0.570 -17.295 1.00 69.50 111 VAL A O 1
ATOM 860 N N . SER A 1 112 ? -2.758 -1.624 -16.562 1.00 61.31 112 SER A N 1
ATOM 861 C CA . SER A 1 112 ? -1.996 -1.395 -17.793 1.00 61.31 112 SER A CA 1
ATOM 862 C C . SER A 1 112 ? -2.025 -2.643 -18.682 1.00 61.31 112 SER A C 1
ATOM 864 O O . SER A 1 112 ? -1.659 -3.737 -18.260 1.00 61.31 112 SER A O 1
ATOM 866 N N . SER A 1 113 ? -2.488 -2.506 -19.931 1.00 49.94 113 SER A N 1
ATOM 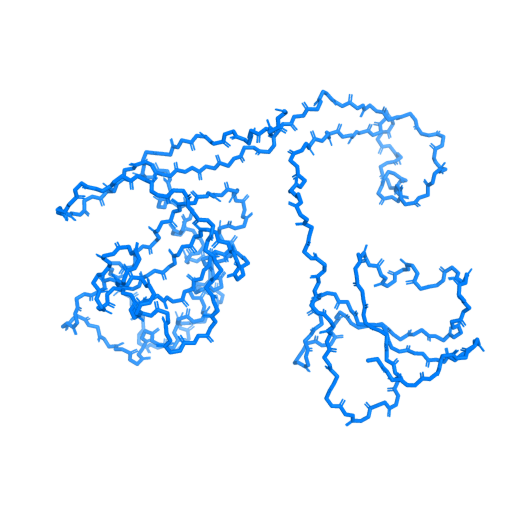867 C CA . SER A 1 113 ? -2.577 -3.649 -20.862 1.00 49.94 113 SER A CA 1
ATOM 868 C C . SER A 1 113 ? -1.306 -3.903 -21.677 1.00 49.94 113 SER A C 1
ATOM 870 O O . SER A 1 113 ? -1.209 -4.929 -22.347 1.00 49.94 113 SER A O 1
ATOM 872 N N . ARG A 1 114 ? -0.344 -2.970 -21.689 1.00 45.91 114 ARG A N 1
ATOM 873 C CA . ARG A 1 114 ? 0.796 -3.011 -22.617 1.00 45.91 114 ARG A CA 1
ATOM 874 C C . ARG A 1 114 ? 2.100 -2.584 -21.946 1.00 45.91 114 ARG A C 1
ATOM 876 O O . ARG A 1 114 ? 2.146 -1.586 -21.233 1.00 45.91 114 ARG A O 1
ATOM 883 N N . ARG A 1 115 ? 3.156 -3.355 -22.218 1.00 41.59 115 ARG A N 1
ATOM 884 C CA . ARG A 1 115 ? 4.549 -3.083 -21.842 1.00 41.59 115 ARG A CA 1
ATOM 885 C C . ARG A 1 115 ? 5.079 -1.958 -22.739 1.00 41.59 115 ARG A C 1
ATOM 887 O O . ARG A 1 115 ? 5.058 -2.110 -23.960 1.00 41.59 115 ARG A O 1
ATOM 894 N N . VAL A 1 116 ? 5.558 -0.856 -22.168 1.00 36.31 116 VAL A N 1
ATOM 895 C CA . VAL A 1 116 ? 6.458 0.061 -22.892 1.00 36.31 116 VAL A CA 1
ATOM 896 C C . VAL A 1 116 ? 7.832 -0.649 -22.956 1.00 36.31 116 VAL A C 1
ATOM 898 O O . VAL A 1 116 ? 8.231 -1.240 -21.956 1.00 36.31 116 VAL A O 1
ATOM 901 N N . ARG A 1 117 ? 8.429 -0.744 -24.164 1.00 33.16 117 ARG A N 1
ATOM 902 C CA . ARG A 1 117 ? 9.482 -1.689 -24.679 1.00 33.16 117 ARG A CA 1
ATOM 903 C C . ARG A 1 117 ? 10.533 -2.199 -23.658 1.00 33.16 117 ARG A C 1
ATOM 905 O O . ARG A 1 117 ? 10.950 -1.440 -22.804 1.00 33.16 117 ARG A O 1
ATOM 912 N N . SER A 1 118 ? 11.054 -3.440 -23.711 1.00 27.23 118 SER A N 1
ATOM 913 C CA . SER A 1 118 ? 11.489 -4.263 -24.867 1.00 27.23 118 SER A CA 1
ATOM 914 C C . SER A 1 118 ? 11.283 -5.799 -24.712 1.00 27.23 118 SER A C 1
ATOM 916 O O . SER A 1 118 ? 11.141 -6.324 -23.608 1.00 27.23 118 SER A O 1
ATOM 918 N N . SER A 1 119 ? 11.211 -6.458 -25.883 1.00 27.12 119 SER A N 1
ATOM 919 C CA . SER A 1 119 ? 11.338 -7.893 -26.247 1.00 27.12 119 SER A CA 1
ATOM 920 C C . SER A 1 119 ? 10.579 -9.009 -25.484 1.00 27.12 119 SER A C 1
ATOM 922 O O . SER A 1 119 ? 10.754 -9.257 -24.294 1.00 27.12 119 SER A O 1
ATOM 924 N N . GLY A 1 120 ? 9.774 -9.749 -26.267 1.00 26.77 120 GLY A N 1
ATOM 925 C CA . GLY A 1 120 ? 9.674 -11.218 -26.253 1.00 26.77 120 GLY A CA 1
ATOM 926 C C . GLY A 1 120 ? 8.894 -11.914 -25.132 1.00 26.77 120 GLY A C 1
ATOM 927 O O . GLY A 1 120 ? 9.495 -12.363 -24.169 1.00 26.77 120 GLY A O 1
ATOM 928 N N . SER A 1 121 ? 7.575 -12.082 -25.298 1.00 27.64 121 SER A N 1
ATOM 929 C CA . SER A 1 121 ? 6.841 -13.368 -25.173 1.00 27.64 121 SER A CA 1
ATOM 930 C C . SER A 1 121 ? 5.328 -13.104 -25.016 1.00 27.64 121 SER A C 1
ATOM 932 O O . SER A 1 121 ? 4.944 -12.277 -24.182 1.00 27.64 121 SER A O 1
ATOM 934 N N . PRO A 1 122 ? 4.444 -13.758 -25.795 1.00 31.19 122 PRO A N 1
ATOM 935 C CA . PRO A 1 122 ? 3.002 -13.618 -25.648 1.00 31.19 122 PRO A CA 1
ATOM 936 C C . PRO A 1 122 ? 2.505 -14.589 -24.575 1.00 31.19 122 PRO A C 1
ATOM 938 O O . PRO A 1 122 ? 2.513 -15.800 -24.781 1.00 31.19 122 PRO A O 1
ATOM 941 N N . ARG A 1 123 ? 2.038 -14.091 -23.426 1.00 36.50 123 ARG A N 1
ATOM 942 C CA . ARG A 1 123 ? 1.367 -14.942 -22.430 1.00 36.50 123 ARG A CA 1
ATOM 943 C C . ARG A 1 123 ? 0.068 -14.308 -21.940 1.00 36.50 123 ARG A C 1
ATOM 945 O O . ARG A 1 123 ? -0.001 -13.110 -21.675 1.00 36.50 123 ARG A O 1
ATOM 952 N N . ARG A 1 124 ? -0.973 -15.148 -21.900 1.00 32.88 124 ARG A N 1
ATOM 953 C CA . ARG A 1 124 ? -2.365 -14.832 -21.537 1.00 32.88 124 ARG A CA 1
ATOM 954 C C . ARG A 1 124 ? -2.423 -14.165 -20.151 1.00 32.88 124 ARG A C 1
ATOM 956 O O . ARG A 1 124 ? -1.688 -14.600 -19.267 1.00 32.88 124 ARG A O 1
ATOM 963 N N . PRO A 1 125 ? -3.293 -13.164 -19.912 1.00 35.28 125 PRO A N 1
ATOM 964 C CA . PRO A 1 125 ? -3.427 -12.561 -18.590 1.00 35.28 125 PRO A CA 1
ATOM 965 C C . PRO A 1 125 ? -4.049 -13.575 -17.620 1.00 35.28 125 PRO A C 1
ATOM 967 O O . PRO A 1 125 ? -5.261 -13.779 -17.592 1.00 35.28 125 PRO A O 1
ATOM 970 N N . THR A 1 126 ? -3.219 -14.244 -16.823 1.00 26.38 126 THR A N 1
ATOM 971 C CA . THR A 1 126 ? -3.679 -15.138 -15.758 1.00 26.38 126 THR A CA 1
ATOM 972 C C . THR A 1 126 ? -4.148 -14.309 -14.568 1.00 26.38 126 THR A C 1
ATOM 974 O O . THR A 1 126 ? -3.355 -13.774 -13.798 1.00 26.38 126 THR A O 1
ATOM 977 N N . LYS A 1 127 ? -5.469 -14.203 -14.430 1.00 31.69 127 LYS A N 1
ATOM 978 C CA . LYS A 1 127 ? -6.175 -13.595 -13.300 1.00 31.69 127 LYS A CA 1
ATOM 979 C C . LYS A 1 127 ? -6.092 -14.549 -12.098 1.00 31.69 127 LYS A C 1
ATOM 981 O O . LYS A 1 127 ? -6.926 -15.439 -11.977 1.00 31.69 127 LYS A O 1
ATOM 986 N N . ARG A 1 128 ? -5.077 -14.415 -11.236 1.00 31.45 128 ARG A N 1
ATOM 987 C CA . ARG A 1 128 ? -5.022 -15.095 -9.925 1.00 31.45 128 ARG A CA 1
ATOM 988 C C . ARG A 1 128 ? -4.422 -14.167 -8.869 1.00 31.45 128 ARG A C 1
ATOM 990 O O . ARG A 1 128 ? -3.318 -13.657 -9.028 1.00 31.45 128 ARG A O 1
ATOM 997 N N . THR A 1 129 ? -5.188 -13.923 -7.810 1.00 29.59 129 THR A N 1
ATOM 998 C CA . THR A 1 129 ? -4.792 -13.123 -6.647 1.00 29.59 129 THR A CA 1
ATOM 999 C C . THR A 1 129 ? -3.627 -13.816 -5.941 1.00 29.59 129 THR A C 1
ATOM 1001 O O . THR A 1 129 ? -3.754 -14.958 -5.505 1.00 29.59 129 THR A O 1
ATOM 1004 N N . MET A 1 130 ? -2.477 -13.148 -5.869 1.00 36.34 130 MET A N 1
ATOM 1005 C CA . MET A 1 130 ? -1.268 -13.685 -5.246 1.00 36.34 130 MET A CA 1
ATOM 1006 C C . MET A 1 130 ? -1.309 -13.478 -3.731 1.00 36.34 130 MET A C 1
ATOM 1008 O O . MET A 1 130 ? -1.436 -12.351 -3.260 1.00 36.34 130 MET A O 1
ATOM 1012 N N . ILE A 1 131 ? -1.137 -14.557 -2.968 1.00 34.88 131 ILE A N 1
ATOM 1013 C CA . ILE A 1 131 ? -0.750 -14.497 -1.555 1.00 34.88 131 ILE A CA 1
ATOM 1014 C C . ILE A 1 131 ? 0.721 -14.904 -1.514 1.00 34.88 131 ILE A C 1
ATOM 1016 O O . ILE A 1 131 ? 1.053 -16.079 -1.397 1.00 34.88 131 ILE A O 1
ATOM 1020 N N . ALA A 1 132 ? 1.616 -13.938 -1.697 1.00 37.53 132 ALA A N 1
ATOM 1021 C CA . ALA A 1 132 ? 3.042 -14.192 -1.577 1.00 37.53 132 ALA A CA 1
ATOM 1022 C C . ALA A 1 132 ? 3.451 -14.054 -0.105 1.00 37.53 13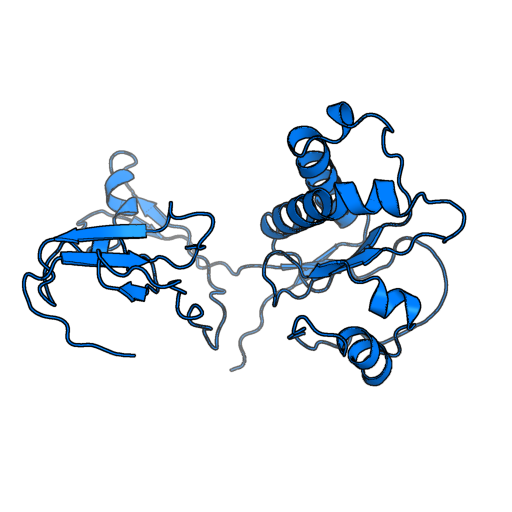2 ALA A C 1
ATOM 1024 O O . ALA A 1 132 ? 3.617 -12.948 0.406 1.00 37.53 132 ALA A O 1
ATOM 1025 N N . GLY A 1 133 ? 3.604 -15.185 0.584 1.00 37.22 133 GLY A N 1
ATOM 1026 C CA . GLY A 1 133 ? 4.283 -15.222 1.880 1.00 37.22 133 GLY A CA 1
ATOM 1027 C C . GLY A 1 133 ? 5.746 -14.788 1.739 1.00 37.22 133 GLY A C 1
ATOM 1028 O O . GLY A 1 133 ? 6.390 -15.050 0.720 1.00 37.22 133 GLY A O 1
ATOM 1029 N N . SER A 1 134 ? 6.294 -14.106 2.744 1.00 37.31 134 SER A N 1
ATOM 1030 C CA . SER A 1 134 ? 7.723 -13.798 2.812 1.00 37.31 134 SER A CA 1
ATOM 1031 C C . SER A 1 134 ? 8.510 -15.087 3.086 1.00 37.31 134 SER A C 1
ATOM 1033 O O . SER A 1 134 ? 8.504 -15.610 4.193 1.00 37.31 134 SER A O 1
ATOM 1035 N N . GLY A 1 135 ? 9.183 -15.644 2.076 1.00 49.69 135 GLY A N 1
ATOM 1036 C CA . GLY A 1 135 ? 9.964 -16.870 2.262 1.00 49.69 135 GLY A CA 1
ATOM 1037 C C . GLY A 1 135 ? 10.839 -17.254 1.072 1.00 49.69 135 GLY A C 1
ATOM 1038 O O . GLY A 1 135 ? 10.623 -16.792 -0.053 1.00 49.69 135 GLY A O 1
ATOM 1039 N N . ARG A 1 136 ? 11.833 -18.118 1.332 1.00 53.75 136 ARG A N 1
ATOM 1040 C CA . ARG A 1 136 ? 12.824 -18.628 0.360 1.00 53.75 136 ARG A CA 1
ATOM 1041 C C . ARG A 1 136 ? 12.204 -19.381 -0.837 1.00 53.75 136 ARG A C 1
ATOM 1043 O O . ARG A 1 136 ? 12.887 -19.545 -1.836 1.00 53.75 136 ARG A O 1
ATOM 1050 N N . GLY A 1 137 ? 10.911 -19.722 -0.793 1.00 65.62 137 GLY A N 1
ATOM 1051 C CA . GLY A 1 137 ? 10.163 -20.360 -1.889 1.00 65.62 137 GLY A CA 1
ATOM 1052 C C . GLY A 1 137 ? 9.458 -19.410 -2.872 1.00 65.62 137 GLY A C 1
ATOM 1053 O O . GLY A 1 137 ? 8.811 -19.873 -3.808 1.00 65.62 137 GLY A O 1
ATOM 1054 N N . ARG A 1 138 ? 9.553 -18.077 -2.708 1.00 74.94 138 ARG A N 1
ATOM 1055 C CA . ARG A 1 138 ? 8.900 -17.128 -3.641 1.00 74.94 138 ARG A CA 1
ATOM 1056 C C . ARG A 1 138 ? 9.410 -17.279 -5.077 1.00 74.94 138 ARG A C 1
ATOM 1058 O O . ARG A 1 138 ? 8.611 -17.261 -6.005 1.00 74.94 138 ARG A O 1
ATOM 1065 N N . GLY A 1 139 ? 10.723 -17.433 -5.254 1.00 76.69 139 GLY A N 1
ATOM 1066 C CA . GLY A 1 139 ? 11.332 -17.547 -6.583 1.00 76.69 139 GLY A CA 1
ATOM 1067 C C . GLY A 1 139 ? 10.855 -18.788 -7.342 1.00 76.69 139 GLY A C 1
ATOM 1068 O O . GLY A 1 139 ? 10.460 -18.688 -8.502 1.00 76.69 139 GLY A O 1
ATOM 1069 N N . GLU A 1 140 ? 10.812 -19.925 -6.645 1.00 82.31 140 GLU A N 1
ATOM 1070 C CA . GLU A 1 140 ? 10.326 -21.208 -7.166 1.00 82.31 140 GLU A CA 1
ATOM 1071 C C . GLU A 1 140 ? 8.840 -21.141 -7.525 1.00 82.31 140 GLU A C 1
ATOM 1073 O O . GLU A 1 140 ? 8.443 -21.593 -8.594 1.00 82.31 140 GLU A O 1
ATOM 1078 N N . PHE A 1 141 ? 8.018 -20.496 -6.690 1.00 83.94 141 PHE A N 1
ATOM 1079 C CA . PHE A 1 141 ? 6.593 -20.322 -6.969 1.00 83.94 141 PHE A CA 1
ATOM 1080 C C . PHE A 1 141 ? 6.338 -19.592 -8.295 1.00 83.94 141 PHE A C 1
ATOM 1082 O O . PHE A 1 141 ? 5.476 -20.010 -9.070 1.00 83.94 141 PHE A O 1
ATOM 1089 N N . PHE A 1 142 ? 7.076 -18.513 -8.572 1.00 83.56 142 PHE A N 1
ATOM 1090 C CA . PHE A 1 142 ? 6.938 -17.770 -9.829 1.00 83.56 142 PHE A CA 1
ATOM 1091 C C . PHE A 1 142 ? 7.500 -18.530 -11.031 1.00 83.56 142 PHE A C 1
ATOM 1093 O O . PHE A 1 142 ? 6.951 -18.420 -12.128 1.00 83.56 142 PHE A O 1
ATOM 1100 N N . GLN A 1 143 ? 8.555 -19.314 -10.826 1.00 81.50 143 GLN A N 1
ATOM 1101 C CA . GLN A 1 143 ? 9.137 -20.145 -11.872 1.00 81.50 143 GLN A CA 1
ATOM 1102 C C . GLN A 1 143 ? 8.181 -21.272 -12.280 1.00 81.50 143 GLN A C 1
ATOM 1104 O O . GLN A 1 143 ? 7.871 -21.402 -13.456 1.00 81.50 143 GLN A O 1
ATOM 1109 N N . VAL A 1 144 ? 7.655 -22.030 -11.313 1.00 85.62 144 VAL A N 1
ATOM 1110 C CA . VAL A 1 144 ? 6.797 -23.199 -11.565 1.00 85.62 144 VAL A CA 1
ATOM 1111 C C . VAL A 1 144 ? 5.407 -22.804 -12.067 1.00 85.62 144 VAL A C 1
ATOM 1113 O O . VAL A 1 144 ? 4.869 -23.452 -12.956 1.00 85.62 144 VAL A O 1
ATOM 1116 N N . ASN A 1 145 ? 4.799 -21.751 -11.507 1.00 85.12 145 ASN A N 1
ATOM 1117 C CA . ASN A 1 145 ? 3.399 -21.425 -11.812 1.00 85.12 145 ASN A CA 1
ATOM 1118 C C . ASN A 1 145 ? 3.219 -20.406 -12.942 1.00 85.12 145 ASN A C 1
ATOM 1120 O O . ASN A 1 145 ? 2.128 -20.316 -13.506 1.00 85.12 145 ASN A O 1
ATOM 1124 N N . TYR A 1 146 ? 4.242 -19.597 -13.236 1.00 81.06 146 TYR A N 1
ATOM 1125 C CA . TYR A 1 146 ? 4.128 -18.475 -14.174 1.00 81.06 146 TYR A CA 1
ATOM 1126 C C . TYR A 1 146 ? 5.252 -18.419 -15.213 1.00 81.06 146 TYR A C 1
ATOM 1128 O O . TYR A 1 146 ? 5.292 -17.457 -15.984 1.00 81.06 146 TYR A O 1
ATOM 1136 N N . ASP A 1 147 ? 6.143 -19.414 -15.250 1.00 84.31 147 ASP A N 1
ATOM 1137 C CA . ASP A 1 147 ? 7.317 -19.463 -16.129 1.00 84.31 147 ASP A CA 1
ATOM 1138 C C . ASP A 1 147 ? 8.159 -18.179 -16.063 1.00 84.31 147 ASP A C 1
ATOM 1140 O O . ASP A 1 147 ? 8.621 -17.648 -17.077 1.00 84.31 147 ASP A O 1
ATOM 1144 N N . TRP A 1 148 ? 8.317 -17.623 -14.858 1.00 83.69 148 TRP A N 1
ATOM 1145 C CA . TRP A 1 148 ? 9.245 -16.517 -14.652 1.00 83.69 148 TRP A CA 1
ATOM 1146 C C . TRP A 1 148 ? 10.680 -17.020 -14.630 1.00 83.69 148 TRP A C 1
ATOM 1148 O O . TRP A 1 148 ? 10.982 -18.075 -14.074 1.00 83.69 148 TRP A O 1
ATOM 1158 N N . ASP A 1 149 ? 11.572 -16.189 -15.158 1.00 82.94 149 ASP A N 1
ATOM 1159 C CA . ASP A 1 149 ? 13.001 -16.388 -14.986 1.00 82.94 149 ASP A CA 1
ATOM 1160 C C . ASP A 1 149 ? 13.385 -16.322 -13.496 1.00 82.94 149 ASP A C 1
ATOM 1162 O O . ASP A 1 149 ? 12.844 -15.516 -12.729 1.00 82.94 149 ASP A O 1
ATOM 1166 N N . LEU A 1 150 ? 14.339 -17.163 -13.092 1.00 80.69 150 LEU A N 1
ATOM 1167 C CA . LEU A 1 150 ? 14.814 -17.283 -11.716 1.00 80.69 150 LEU A CA 1
ATOM 1168 C C . LEU A 1 150 ? 15.440 -15.975 -11.216 1.00 80.69 150 LEU A C 1
ATOM 1170 O O . LEU A 1 150 ? 15.309 -15.625 -10.041 1.00 80.69 150 LEU A O 1
ATOM 1174 N N . LEU A 1 151 ? 16.108 -15.232 -12.101 1.00 81.88 151 LEU A N 1
ATOM 1175 C CA . LEU A 1 151 ? 16.688 -13.931 -11.765 1.00 81.88 151 LEU A CA 1
ATOM 1176 C C . LEU A 1 151 ? 15.586 -12.908 -11.473 1.00 81.88 151 LEU A C 1
ATOM 1178 O O . LEU A 1 151 ? 15.576 -12.289 -10.408 1.00 81.88 151 LEU A O 1
ATOM 1182 N N . ALA A 1 152 ? 14.599 -12.809 -12.364 1.00 78.94 152 ALA A N 1
ATOM 1183 C CA . ALA A 1 152 ? 13.469 -11.899 -12.204 1.00 78.94 152 ALA A CA 1
ATOM 1184 C C . ALA A 1 152 ? 12.571 -12.260 -11.005 1.00 78.94 152 ALA A C 1
ATOM 1186 O O . ALA A 1 152 ? 11.985 -11.373 -10.384 1.00 78.94 152 ALA A O 1
ATOM 1187 N N . SER A 1 153 ? 12.446 -13.549 -10.669 1.00 83.44 153 SER A N 1
ATOM 1188 C CA . SER A 1 153 ? 11.643 -14.010 -9.532 1.00 83.44 153 SER A CA 1
ATOM 1189 C C . SER A 1 153 ? 12.323 -13.745 -8.185 1.00 83.44 153 SER A C 1
ATOM 1191 O O . SER A 1 153 ? 11.648 -13.451 -7.195 1.00 83.44 153 SER A O 1
ATOM 1193 N N . ARG A 1 154 ? 13.661 -13.774 -8.141 1.00 82.88 154 ARG A N 1
ATOM 1194 C CA . ARG A 1 154 ? 14.451 -13.401 -6.956 1.00 82.88 154 ARG A CA 1
ATOM 1195 C C . ARG A 1 154 ? 14.563 -11.891 -6.766 1.00 82.88 154 ARG A C 1
ATOM 1197 O O . ARG A 1 154 ? 14.705 -11.439 -5.633 1.00 82.88 154 ARG A O 1
ATOM 1204 N N . ALA A 1 155 ? 14.448 -11.119 -7.841 1.00 85.25 155 ALA A N 1
ATOM 1205 C CA . ALA A 1 155 ? 14.560 -9.664 -7.822 1.00 85.25 155 ALA A CA 1
ATOM 1206 C C . ALA A 1 155 ? 13.257 -8.930 -7.437 1.00 85.25 155 ALA A C 1
ATOM 1208 O O . ALA A 1 155 ? 13.129 -7.721 -7.634 1.00 85.25 155 ALA A O 1
ATOM 1209 N N . ILE A 1 156 ? 12.275 -9.636 -6.866 1.00 87.44 156 ILE A N 1
ATOM 1210 C CA . ILE A 1 156 ? 11.046 -9.026 -6.347 1.00 87.44 156 ILE A CA 1
ATOM 1211 C C . ILE A 1 156 ? 11.345 -8.292 -5.037 1.00 87.44 156 ILE A C 1
ATOM 1213 O O . ILE A 1 156 ? 11.761 -8.892 -4.042 1.00 87.44 156 ILE A O 1
ATOM 1217 N N . TRP A 1 157 ? 11.090 -6.988 -5.029 1.00 87.31 157 TRP A N 1
ATOM 1218 C CA . TRP A 1 157 ? 11.361 -6.114 -3.892 1.00 87.31 157 TRP A CA 1
ATOM 1219 C C . TRP A 1 157 ? 10.176 -6.003 -2.946 1.00 87.31 157 TRP A C 1
ATOM 1221 O O . TRP A 1 157 ? 10.339 -6.187 -1.741 1.00 87.31 157 TRP A O 1
ATOM 1231 N N . ALA A 1 158 ? 8.989 -5.742 -3.489 1.00 86.94 158 ALA A N 1
ATOM 1232 C CA . ALA A 1 158 ? 7.778 -5.549 -2.706 1.00 86.94 158 ALA A CA 1
ATOM 1233 C C . ALA A 1 158 ? 6.523 -5.877 -3.517 1.00 86.94 158 ALA A C 1
ATOM 1235 O O . ALA A 1 158 ? 6.531 -5.844 -4.751 1.00 86.94 158 ALA A O 1
ATOM 1236 N N . PHE A 1 159 ? 5.441 -6.158 -2.796 1.00 85.75 159 PHE A N 1
ATOM 1237 C CA . PHE A 1 159 ? 4.088 -6.152 -3.342 1.00 85.75 159 PHE A CA 1
ATOM 1238 C C . PHE A 1 159 ? 3.449 -4.773 -3.116 1.00 85.75 159 PHE A C 1
ATOM 1240 O O . PHE A 1 159 ? 4.001 -3.971 -2.360 1.00 85.75 159 PHE A O 1
ATOM 1247 N N . GLY A 1 160 ? 2.345 -4.482 -3.819 1.00 71.25 160 GLY A N 1
ATOM 1248 C CA . GLY A 1 160 ? 1.604 -3.204 -3.758 1.00 71.25 160 GLY A CA 1
ATOM 1249 C C . GLY A 1 160 ? 1.159 -2.797 -2.348 1.00 71.25 160 GLY A C 1
ATOM 1250 O O . GLY A 1 160 ? 1.532 -3.468 -1.401 1.00 71.25 160 GLY A O 1
ATOM 1251 N N . PRO A 1 161 ? 0.341 -1.741 -2.163 1.00 75.25 161 PRO A N 1
ATOM 1252 C CA . PRO A 1 161 ? 0.216 -0.987 -0.899 1.00 75.25 161 PRO A CA 1
ATOM 1253 C C . PRO A 1 161 ? -0.030 -1.826 0.363 1.00 75.25 161 PRO A C 1
ATOM 1255 O O . PRO A 1 161 ? 0.301 -1.400 1.462 1.00 75.25 161 PRO A O 1
ATOM 1258 N N . TYR A 1 162 ? -0.570 -3.031 0.197 1.00 78.69 162 TYR A N 1
ATOM 1259 C CA . TYR A 1 162 ? -0.673 -4.052 1.227 1.00 78.69 162 TYR A CA 1
ATOM 1260 C C . TYR A 1 162 ? 0.084 -5.314 0.793 1.00 78.69 162 TYR A C 1
ATOM 1262 O O . TYR A 1 162 ? 0.157 -5.625 -0.395 1.00 78.69 162 TYR A O 1
ATOM 1270 N N . SER A 1 163 ? 0.562 -6.115 1.746 1.00 69.75 163 SER A N 1
ATOM 1271 C CA . SER A 1 163 ? 1.325 -7.350 1.477 1.00 69.75 163 SER A CA 1
ATOM 1272 C C . SER A 1 163 ? 0.623 -8.363 0.553 1.00 69.75 163 SER A C 1
ATOM 1274 O O . SER A 1 163 ? 1.284 -9.185 -0.074 1.00 69.75 163 SER A O 1
ATOM 1276 N N . THR A 1 164 ? -0.704 -8.289 0.427 1.00 70.69 164 THR A N 1
ATOM 1277 C CA . THR A 1 164 ? -1.536 -9.134 -0.450 1.00 70.69 164 THR A CA 1
ATOM 1278 C C . THR A 1 164 ? -2.006 -8.429 -1.727 1.00 70.69 164 THR A C 1
ATOM 1280 O O . THR A 1 164 ? -2.929 -8.894 -2.396 1.00 70.69 164 THR A O 1
ATOM 1283 N N . SER A 1 165 ? -1.454 -7.260 -2.041 1.00 74.44 165 SER A N 1
ATOM 1284 C CA . SER A 1 165 ? -1.908 -6.436 -3.157 1.00 74.44 165 SER A CA 1
ATOM 1285 C C . SER A 1 165 ? -1.395 -6.968 -4.507 1.00 74.44 165 SER A C 1
ATOM 1287 O O . SER A 1 165 ? -0.248 -7.413 -4.589 1.00 74.44 165 SER A O 1
ATOM 1289 N N . PRO A 1 166 ? -2.192 -6.911 -5.597 1.00 76.31 166 PRO A N 1
ATOM 1290 C CA . PRO A 1 166 ? -1.855 -7.504 -6.897 1.00 76.31 166 PRO A CA 1
ATOM 1291 C C . PRO A 1 166 ? -0.860 -6.665 -7.727 1.00 76.31 166 PRO A C 1
ATOM 1293 O O . PRO A 1 166 ? -0.939 -6.641 -8.957 1.00 76.31 166 PRO A O 1
ATOM 1296 N N . HIS A 1 167 ? 0.071 -5.971 -7.072 1.00 81.38 167 HIS A N 1
ATOM 1297 C CA . HIS A 1 167 ? 1.170 -5.247 -7.717 1.00 81.38 167 HIS A CA 1
ATOM 1298 C C . HIS A 1 167 ? 2.494 -5.807 -7.280 1.00 81.38 167 HIS A C 1
ATOM 1300 O O . HIS A 1 167 ? 2.625 -6.254 -6.145 1.00 81.38 167 HIS A O 1
ATOM 1306 N N . ILE A 1 168 ? 3.479 -5.720 -8.164 1.00 86.31 168 ILE A N 1
ATOM 1307 C CA . ILE A 1 168 ? 4.831 -6.178 -7.877 1.00 86.31 168 ILE A CA 1
ATOM 1308 C C . ILE A 1 168 ? 5.811 -5.097 -8.306 1.00 86.31 168 ILE A C 1
ATOM 1310 O O . ILE A 1 168 ? 5.719 -4.596 -9.428 1.00 86.31 168 ILE A O 1
ATOM 1314 N N . LEU A 1 169 ? 6.764 -4.794 -7.430 1.00 86.94 169 LEU A N 1
ATOM 1315 C CA . LEU A 1 169 ? 7.976 -4.057 -7.750 1.00 86.94 169 LEU A CA 1
ATOM 1316 C C . LEU A 1 169 ? 9.125 -5.048 -7.963 1.00 86.94 169 LEU A C 1
ATOM 1318 O O . LEU A 1 169 ? 9.432 -5.846 -7.073 1.00 86.94 169 LEU A O 1
ATOM 1322 N N . VAL A 1 170 ? 9.744 -5.002 -9.141 1.00 88.06 170 VAL A N 1
ATOM 1323 C CA . VAL A 1 170 ? 10.860 -5.869 -9.539 1.00 88.06 170 VAL A CA 1
ATOM 1324 C C . VAL A 1 170 ? 12.058 -5.024 -9.944 1.00 88.06 170 VAL A C 1
ATOM 1326 O O . VAL A 1 170 ? 11.918 -4.046 -10.677 1.00 88.06 170 VAL A O 1
ATOM 1329 N N . ASP A 1 171 ? 13.232 -5.433 -9.491 1.00 86.69 171 ASP A N 1
ATOM 1330 C CA . ASP A 1 171 ? 14.511 -4.913 -9.958 1.00 86.69 171 ASP A CA 1
ATOM 1331 C C . ASP A 1 171 ? 14.946 -5.680 -11.215 1.00 86.69 171 ASP A C 1
ATOM 1333 O O . ASP A 1 171 ? 15.115 -6.895 -11.177 1.00 86.69 171 ASP A O 1
ATOM 1337 N N . ASP A 1 172 ? 15.038 -4.990 -12.352 1.00 84.19 172 ASP A N 1
ATOM 1338 C CA . ASP A 1 172 ? 15.342 -5.581 -13.667 1.00 84.19 172 ASP A CA 1
ATOM 1339 C C . ASP A 1 172 ? 16.574 -4.903 -14.281 1.00 84.19 172 ASP A C 1
ATOM 1341 O O . ASP A 1 172 ? 16.613 -4.598 -15.472 1.00 84.19 172 ASP A O 1
ATOM 1345 N N . LYS A 1 173 ? 17.560 -4.599 -13.431 1.00 77.69 173 LYS A N 1
ATOM 1346 C CA . LYS A 1 173 ? 18.805 -3.933 -13.823 1.00 77.69 173 LYS A CA 1
ATOM 1347 C C . LYS A 1 173 ? 19.819 -4.917 -14.375 1.00 77.69 173 LYS A C 1
ATOM 1349 O O . LYS A 1 173 ? 19.983 -6.029 -13.867 1.00 77.69 173 LYS A O 1
ATOM 1354 N N . LEU A 1 174 ? 20.580 -4.463 -15.365 1.00 74.31 174 LEU A N 1
ATOM 1355 C CA . LEU A 1 174 ? 21.738 -5.194 -15.861 1.00 74.31 174 LEU A CA 1
ATOM 1356 C C . LEU A 1 174 ? 22.859 -5.154 -14.813 1.00 74.31 174 LEU A C 1
ATOM 1358 O O . LEU A 1 174 ? 23.219 -4.111 -14.272 1.00 74.31 174 LEU A O 1
ATOM 1362 N N . SER A 1 175 ? 23.412 -6.327 -14.499 1.00 61.47 175 SER A N 1
ATOM 1363 C CA . SER A 1 175 ? 24.290 -6.533 -13.334 1.00 61.47 175 SER A CA 1
ATOM 1364 C C . SER A 1 175 ? 25.641 -5.805 -13.400 1.00 61.47 175 SER A C 1
ATOM 1366 O O . SER A 1 175 ? 26.326 -5.740 -12.383 1.00 61.47 175 SER A O 1
ATOM 1368 N N . PHE A 1 176 ? 26.026 -5.282 -14.567 1.00 62.81 176 PHE A N 1
ATOM 1369 C CA . PHE A 1 176 ? 27.296 -4.581 -14.789 1.00 62.81 176 PHE A CA 1
ATOM 1370 C C . PHE A 1 176 ? 27.246 -3.094 -14.394 1.00 62.81 176 PHE A C 1
ATOM 1372 O O . PHE A 1 176 ? 28.274 -2.509 -14.076 1.00 62.81 176 PHE A O 1
ATOM 1379 N N . GLU A 1 177 ? 26.060 -2.483 -14.360 1.00 59.31 177 GLU A N 1
ATOM 1380 C CA . GLU A 1 177 ? 25.911 -1.023 -14.247 1.00 59.31 177 GLU A CA 1
ATOM 1381 C C . GLU A 1 177 ? 25.749 -0.525 -12.797 1.00 59.31 177 GLU A C 1
ATOM 1383 O O . GLU A 1 177 ? 25.653 0.676 -12.555 1.00 59.31 177 GLU A O 1
ATOM 1388 N N . VAL A 1 178 ? 25.697 -1.420 -11.798 1.00 63.66 178 VAL A N 1
ATOM 1389 C CA . VAL A 1 178 ? 25.118 -1.075 -10.489 1.00 63.66 178 VAL A CA 1
ATOM 1390 C C . VAL A 1 178 ? 25.958 -1.486 -9.276 1.00 63.66 178 VAL A C 1
ATOM 1392 O O . VAL A 1 178 ? 26.157 -2.666 -8.984 1.00 63.66 178 VAL A O 1
ATOM 1395 N N . ASN A 1 179 ? 26.280 -0.490 -8.445 1.00 74.62 179 ASN A N 1
ATOM 1396 C CA . ASN A 1 179 ? 26.714 -0.673 -7.058 1.00 74.62 179 ASN A CA 1
ATOM 1397 C C . ASN A 1 179 ? 25.557 -1.194 -6.183 1.00 74.62 179 ASN A C 1
ATOM 1399 O O . ASN A 1 179 ? 24.741 -0.423 -5.669 1.00 74.62 179 ASN A O 1
ATOM 1403 N N . LYS A 1 180 ? 25.494 -2.518 -5.988 1.00 79.38 180 LYS A N 1
ATOM 1404 C CA . LYS A 1 180 ? 24.440 -3.19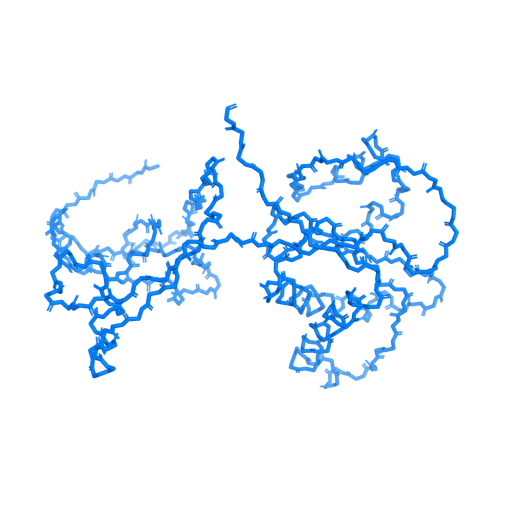4 -5.201 1.00 79.38 180 LYS A CA 1
ATOM 1405 C C . LYS A 1 180 ? 24.315 -2.677 -3.763 1.00 79.38 180 LYS A C 1
ATOM 1407 O O . LYS A 1 180 ? 23.209 -2.622 -3.238 1.00 79.38 180 LYS A O 1
ATOM 1412 N N . THR A 1 181 ? 25.420 -2.276 -3.138 1.00 83.38 181 THR A N 1
ATOM 1413 C CA . THR A 1 181 ? 25.447 -1.758 -1.757 1.00 83.38 181 THR A CA 1
ATOM 1414 C C . THR A 1 181 ? 24.737 -0.410 -1.636 1.00 83.38 181 THR A C 1
ATOM 1416 O O . THR A 1 181 ? 23.873 -0.234 -0.778 1.00 83.38 181 THR A O 1
ATOM 1419 N N . LEU A 1 182 ? 25.034 0.524 -2.544 1.00 83.06 182 LEU A N 1
ATOM 1420 C CA . LEU A 1 182 ? 24.384 1.833 -2.600 1.00 83.06 182 LEU A CA 1
ATOM 1421 C C . LEU A 1 182 ? 22.895 1.694 -2.905 1.00 83.06 182 LEU A C 1
ATOM 1423 O O . LEU A 1 182 ? 22.073 2.346 -2.264 1.00 83.06 182 LEU A O 1
ATOM 1427 N N . PHE A 1 183 ? 22.535 0.798 -3.822 1.00 85.50 183 PHE A N 1
ATOM 1428 C CA . PHE A 1 183 ? 21.131 0.586 -4.147 1.00 85.50 183 PHE A CA 1
ATOM 1429 C C . PHE A 1 183 ? 20.354 -0.070 -3.004 1.00 85.50 183 PHE A C 1
ATOM 1431 O O . PHE A 1 183 ? 19.225 0.319 -2.713 1.00 85.50 183 PHE A O 1
ATOM 1438 N N . GLY A 1 184 ? 20.989 -1.014 -2.305 1.00 85.88 184 GLY A N 1
ATOM 1439 C CA . GLY A 1 184 ? 20.439 -1.629 -1.102 1.00 85.88 184 GLY A CA 1
ATOM 1440 C C . GLY A 1 184 ? 20.074 -0.601 -0.032 1.00 85.88 184 GLY A C 1
ATOM 1441 O O . GLY A 1 184 ? 19.011 -0.722 0.564 1.00 85.88 184 GLY A O 1
ATOM 1442 N N . SER A 1 185 ? 20.885 0.452 0.146 1.00 87.69 185 SER A N 1
ATOM 1443 C CA . SER A 1 185 ? 20.620 1.494 1.153 1.00 87.69 185 SER A CA 1
ATOM 1444 C C . SER A 1 185 ? 19.346 2.307 0.911 1.00 87.69 185 SER A C 1
ATOM 1446 O O . SER A 1 185 ? 18.768 2.824 1.859 1.00 87.69 185 SER A O 1
ATOM 1448 N N . VAL A 1 186 ? 18.897 2.422 -0.343 1.00 88.12 186 VAL A N 1
ATOM 1449 C CA . VAL A 1 186 ? 17.713 3.219 -0.716 1.00 88.12 186 VAL A CA 1
ATOM 1450 C C . VAL A 1 186 ? 16.491 2.354 -1.017 1.00 88.12 186 VAL A C 1
ATOM 1452 O O . VAL A 1 186 ? 15.415 2.871 -1.320 1.00 88.12 186 VAL A O 1
ATOM 1455 N N . LYS A 1 187 ? 16.652 1.029 -0.953 1.00 90.38 187 LYS A N 1
ATOM 1456 C CA . LYS A 1 187 ? 15.618 0.053 -1.293 1.00 90.38 187 LYS A CA 1
ATOM 1457 C C . LYS A 1 187 ? 14.340 0.290 -0.495 1.00 90.38 187 LYS A C 1
ATOM 1459 O O . LYS A 1 187 ? 13.265 0.349 -1.086 1.00 90.38 187 LYS A O 1
ATOM 1464 N N . ASP A 1 188 ? 14.458 0.462 0.818 1.00 90.69 188 ASP A N 1
ATOM 1465 C CA . ASP A 1 188 ? 13.297 0.611 1.697 1.00 90.69 188 ASP A CA 1
ATOM 1466 C C . ASP A 1 188 ? 12.555 1.925 1.425 1.00 90.69 188 ASP A C 1
ATOM 1468 O O . ASP A 1 188 ? 11.327 1.937 1.351 1.00 90.69 188 ASP A O 1
ATOM 1472 N N . SER A 1 189 ? 13.282 3.010 1.148 1.00 91.00 189 SER A N 1
ATOM 1473 C CA . SER A 1 189 ? 12.706 4.301 0.751 1.00 91.00 189 SER A CA 1
ATOM 1474 C C . SER A 1 189 ? 11.953 4.207 -0.584 1.00 91.00 189 SER A C 1
ATOM 1476 O O . SER A 1 189 ? 10.878 4.790 -0.740 1.00 91.00 189 SER A O 1
ATOM 1478 N N . ILE A 1 190 ? 12.483 3.450 -1.553 1.00 90.31 190 ILE A N 1
ATOM 1479 C CA . ILE A 1 190 ? 11.818 3.210 -2.844 1.00 90.31 190 ILE A CA 1
ATOM 1480 C C . ILE A 1 190 ? 10.558 2.364 -2.649 1.00 90.31 190 ILE A C 1
ATOM 1482 O O . ILE A 1 190 ? 9.519 2.689 -3.222 1.00 90.31 190 ILE A O 1
ATOM 1486 N N . VAL A 1 191 ? 10.626 1.307 -1.833 1.00 91.06 191 VAL A N 1
ATOM 1487 C CA . VAL A 1 191 ? 9.469 0.458 -1.516 1.00 91.06 191 VAL A CA 1
ATOM 1488 C C . VAL A 1 191 ? 8.362 1.272 -0.844 1.00 91.06 191 VAL A C 1
ATOM 1490 O O . VAL A 1 191 ? 7.212 1.174 -1.268 1.00 91.06 191 VAL A O 1
ATOM 1493 N N . GLN A 1 192 ? 8.699 2.124 0.127 1.00 89.81 192 GLN A N 1
ATOM 1494 C CA . GLN A 1 192 ? 7.736 3.022 0.773 1.00 89.81 192 GLN A CA 1
ATOM 1495 C C . GLN A 1 192 ? 7.099 3.987 -0.235 1.00 89.81 192 GLN A C 1
ATOM 1497 O O . GLN A 1 192 ? 5.875 4.098 -0.299 1.00 89.81 192 GLN A O 1
ATOM 1502 N N . GLY A 1 193 ? 7.903 4.644 -1.079 1.00 89.50 193 GLY A N 1
ATOM 1503 C CA . GLY A 1 193 ? 7.386 5.533 -2.125 1.00 89.50 193 GLY A CA 1
ATOM 1504 C C . GLY A 1 193 ? 6.476 4.814 -3.125 1.00 89.50 193 GLY A C 1
ATOM 1505 O O . GLY A 1 193 ? 5.423 5.334 -3.491 1.00 89.50 193 GLY A O 1
ATOM 1506 N N . PHE A 1 194 ? 6.835 3.589 -3.513 1.00 88.81 194 PHE A N 1
ATOM 1507 C CA . PHE A 1 194 ? 6.031 2.730 -4.381 1.00 88.81 194 PHE A CA 1
ATOM 1508 C C . PHE A 1 194 ? 4.687 2.339 -3.747 1.00 88.81 194 PHE A C 1
ATOM 1510 O O . PHE A 1 194 ? 3.651 2.420 -4.411 1.00 88.81 194 PHE A O 1
ATOM 1517 N N . GLN A 1 195 ? 4.685 1.937 -2.474 1.00 88.94 195 GLN A N 1
ATOM 1518 C CA . GLN A 1 195 ? 3.468 1.574 -1.744 1.00 88.94 195 GLN A CA 1
ATOM 1519 C C . GLN A 1 195 ? 2.537 2.776 -1.570 1.00 88.94 195 GLN A C 1
ATOM 1521 O O . GLN A 1 195 ? 1.334 2.642 -1.789 1.00 88.94 195 GLN A O 1
ATOM 1526 N N . LEU A 1 196 ? 3.087 3.954 -1.256 1.00 86.94 196 LEU A N 1
ATOM 1527 C CA . LEU A 1 196 ? 2.323 5.200 -1.170 1.00 86.94 196 LEU A CA 1
ATOM 1528 C C . LEU A 1 196 ? 1.715 5.584 -2.525 1.00 86.94 196 LEU A C 1
ATOM 1530 O O . LEU A 1 196 ? 0.509 5.808 -2.605 1.00 86.94 196 LEU A O 1
ATOM 1534 N N . GLY A 1 197 ? 2.514 5.581 -3.596 1.00 84.31 197 GLY A N 1
ATOM 1535 C CA . GLY A 1 197 ? 2.034 5.924 -4.941 1.00 84.31 197 GLY A CA 1
ATOM 1536 C C . GLY A 1 197 ? 0.981 4.952 -5.470 1.00 84.31 197 GLY A C 1
ATOM 1537 O O . GLY A 1 197 ? 0.027 5.351 -6.130 1.00 84.31 197 GLY A O 1
ATOM 1538 N N . SER A 1 198 ? 1.103 3.671 -5.121 1.00 82.75 198 SER A N 1
ATOM 1539 C CA . SER A 1 198 ? 0.129 2.641 -5.496 1.00 82.75 198 SER A CA 1
ATOM 1540 C C . SER A 1 198 ? -1.152 2.664 -4.649 1.00 82.75 198 SER A C 1
ATOM 1542 O O . SER A 1 198 ? -2.077 1.911 -4.946 1.00 82.75 198 SER A O 1
ATOM 1544 N N . ARG A 1 199 ? -1.207 3.466 -3.575 1.00 82.44 199 ARG A N 1
ATOM 1545 C CA . ARG A 1 199 ? -2.396 3.632 -2.722 1.00 82.44 199 ARG A CA 1
ATOM 1546 C C . ARG A 1 199 ? -3.310 4.758 -3.207 1.00 82.44 199 ARG A C 1
ATOM 1548 O O . ARG A 1 199 ? -4.516 4.664 -3.007 1.00 82.44 199 ARG A O 1
ATOM 1555 N N . GLU A 1 200 ? -2.749 5.810 -3.799 1.00 78.81 200 GLU A N 1
ATOM 1556 C CA . GLU A 1 200 ? -3.505 6.994 -4.246 1.00 78.81 200 GLU A CA 1
ATOM 1557 C C . GLU A 1 200 ? -4.518 6.679 -5.331 1.00 78.81 200 GLU A C 1
ATOM 1559 O O . GLU A 1 200 ? -5.644 7.165 -5.302 1.00 78.81 200 GLU A O 1
ATOM 1564 N N . GLU A 1 201 ? -4.115 5.837 -6.272 1.00 69.81 201 GLU A N 1
ATOM 1565 C CA . GLU A 1 201 ? -4.990 5.347 -7.314 1.00 69.81 201 GLU A CA 1
ATOM 1566 C C . GLU A 1 201 ? -5.146 3.844 -7.128 1.00 69.81 201 GLU A C 1
ATOM 1568 O O . GLU A 1 201 ? -4.140 3.156 -6.941 1.00 69.81 201 GLU A O 1
ATOM 1573 N N . PRO A 1 202 ? -6.372 3.296 -7.175 1.00 72.69 202 PRO A N 1
ATOM 1574 C CA . PRO A 1 202 ? -6.592 1.860 -7.113 1.00 72.69 202 PRO A CA 1
ATOM 1575 C C . PRO A 1 202 ? -6.096 1.228 -8.416 1.00 72.69 202 PRO A C 1
ATOM 1577 O O . PRO A 1 202 ? -6.862 0.870 -9.306 1.00 72.69 202 PRO A O 1
ATOM 1580 N N . ILE A 1 203 ? -4.787 1.103 -8.572 1.00 79.56 203 ILE A N 1
ATOM 1581 C CA . ILE A 1 203 ? -4.193 0.337 -9.655 1.00 79.56 203 ILE A CA 1
ATOM 1582 C C . ILE A 1 203 ? -4.530 -1.144 -9.358 1.00 79.56 203 ILE A C 1
ATOM 1584 O O . ILE A 1 203 ? -4.710 -1.529 -8.205 1.00 79.56 203 ILE A O 1
ATOM 1588 N N . ARG A 1 204 ? -4.646 -2.017 -10.368 1.00 79.50 204 ARG A N 1
ATOM 1589 C CA . ARG A 1 204 ? -4.594 -3.486 -10.198 1.00 79.50 204 ARG A CA 1
ATOM 1590 C C . ARG A 1 204 ? -3.741 -4.134 -11.286 1.00 79.50 204 ARG A C 1
ATOM 1592 O O . ARG A 1 204 ? -3.696 -3.643 -12.407 1.00 79.50 204 ARG A O 1
ATOM 1599 N N . ASN A 1 205 ? -3.102 -5.262 -10.966 1.00 79.25 205 ASN A N 1
ATOM 1600 C CA . ASN A 1 205 ? -2.408 -6.117 -11.938 1.00 79.25 205 ASN A CA 1
ATOM 1601 C C . ASN A 1 205 ? -1.316 -5.383 -12.745 1.00 79.25 205 ASN A C 1
ATOM 1603 O O . ASN A 1 205 ? -1.266 -5.469 -13.971 1.00 79.25 205 ASN A O 1
ATOM 1607 N N . VAL A 1 206 ? -0.451 -4.638 -12.049 1.00 80.62 206 VAL A N 1
ATOM 1608 C CA . VAL A 1 206 ? 0.660 -3.894 -12.669 1.00 80.62 206 VAL A CA 1
ATOM 1609 C C . VAL A 1 206 ? 1.992 -4.361 -12.100 1.00 80.62 206 VAL A C 1
ATOM 1611 O O . VAL A 1 206 ? 2.164 -4.452 -10.883 1.00 80.62 206 VAL A O 1
ATOM 1614 N N . LYS A 1 207 ? 2.938 -4.635 -13.004 1.00 85.31 207 LYS A N 1
ATOM 1615 C CA . LYS A 1 207 ? 4.330 -4.969 -12.695 1.00 85.31 207 LYS A CA 1
ATOM 1616 C C . LYS A 1 207 ? 5.207 -3.745 -12.944 1.00 85.31 207 LYS A C 1
ATOM 1618 O O . LYS A 1 207 ? 5.397 -3.353 -14.093 1.00 85.31 207 LYS A O 1
ATOM 1623 N N . PHE A 1 208 ? 5.756 -3.182 -11.877 1.00 86.25 208 PHE A N 1
ATOM 1624 C CA . PHE A 1 208 ? 6.741 -2.111 -11.939 1.00 86.25 208 PHE A CA 1
ATOM 1625 C C . PHE A 1 208 ? 8.132 -2.723 -12.049 1.00 86.25 208 PHE A C 1
ATOM 1627 O O . PHE A 1 208 ? 8.476 -3.639 -11.301 1.00 86.25 208 PHE A O 1
ATOM 1634 N N . LYS A 1 209 ? 8.914 -2.236 -13.010 1.0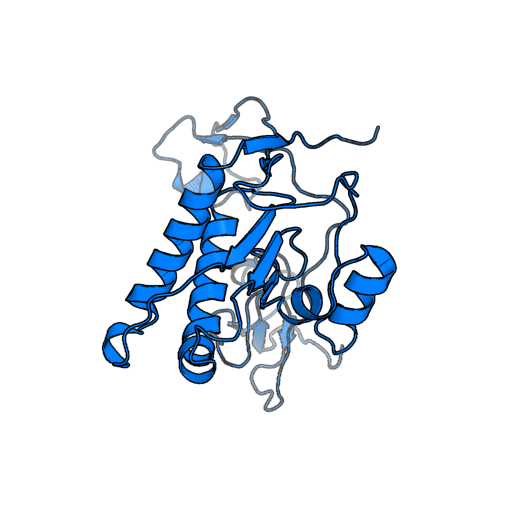0 86.31 209 LYS A N 1
ATOM 1635 C CA . LYS A 1 209 ? 10.288 -2.674 -13.247 1.00 86.31 209 LYS A CA 1
ATOM 1636 C C . LYS A 1 209 ? 11.218 -1.486 -13.102 1.00 86.31 209 LYS A C 1
ATOM 1638 O O . LYS A 1 209 ? 11.010 -0.473 -13.764 1.00 86.31 209 LYS A O 1
ATOM 1643 N N . ILE A 1 210 ? 12.230 -1.625 -12.258 1.00 86.12 210 ILE A N 1
ATOM 1644 C CA . ILE A 1 210 ? 13.301 -0.640 -12.161 1.00 86.12 210 ILE A CA 1
ATOM 1645 C C . ILE A 1 210 ? 14.350 -1.025 -13.201 1.00 86.12 210 ILE A C 1
ATOM 1647 O O . ILE A 1 210 ? 14.987 -2.064 -13.065 1.00 86.12 210 ILE A O 1
ATOM 1651 N N . ILE A 1 211 ? 14.467 -0.213 -14.251 1.00 83.88 211 ILE A N 1
ATOM 1652 C CA . ILE A 1 211 ? 15.377 -0.467 -15.379 1.00 83.88 211 ILE A CA 1
ATOM 1653 C C . ILE A 1 211 ? 16.740 0.169 -15.117 1.00 83.88 211 ILE A C 1
ATOM 1655 O O . ILE A 1 211 ? 17.763 -0.453 -15.368 1.00 83.88 211 ILE A O 1
ATOM 1659 N N . ASP A 1 212 ? 16.745 1.386 -14.575 1.00 78.12 212 ASP A N 1
ATOM 1660 C CA . ASP A 1 212 ? 17.954 2.187 -14.395 1.00 78.12 212 ASP A CA 1
ATOM 1661 C C . ASP A 1 212 ? 17.903 2.977 -13.075 1.00 78.12 212 ASP A C 1
ATOM 1663 O O . ASP A 1 212 ? 16.851 3.093 -12.432 1.00 78.12 212 ASP A O 1
ATOM 1667 N N . GLN A 1 213 ? 19.059 3.461 -12.622 1.00 78.62 213 GLN A N 1
ATOM 1668 C CA . GLN A 1 213 ? 19.198 4.391 -11.512 1.00 78.62 213 GLN A CA 1
ATOM 1669 C C . GLN A 1 213 ? 20.437 5.274 -11.606 1.00 78.62 213 GLN A C 1
ATOM 1671 O O .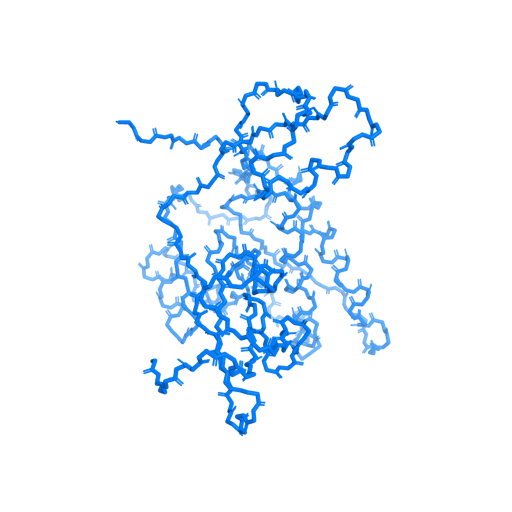 GLN A 1 213 ? 21.557 4.814 -11.796 1.00 78.62 213 GLN A O 1
ATOM 1676 N N . SER A 1 214 ? 20.240 6.529 -11.231 1.00 81.56 214 SER A N 1
ATOM 1677 C CA . SER A 1 214 ? 21.307 7.447 -10.858 1.00 81.56 214 SER A CA 1
ATOM 1678 C C . SER A 1 214 ? 21.132 7.819 -9.384 1.00 81.56 214 SER A C 1
ATOM 1680 O O . SER A 1 214 ? 20.189 8.531 -9.034 1.00 81.56 214 SER A O 1
ATOM 1682 N N . ILE A 1 215 ? 22.000 7.315 -8.504 1.00 82.75 215 ILE A N 1
ATOM 1683 C CA . ILE A 1 215 ? 21.950 7.599 -7.060 1.00 82.75 215 ILE A CA 1
ATOM 1684 C C . ILE A 1 215 ? 23.193 8.401 -6.671 1.00 82.75 215 ILE A C 1
ATOM 1686 O O . ILE A 1 215 ? 24.308 8.029 -7.035 1.00 82.75 215 ILE A O 1
ATOM 1690 N N . ALA A 1 216 ? 23.004 9.478 -5.906 1.00 84.06 216 ALA A N 1
ATOM 1691 C CA . ALA A 1 216 ? 24.102 10.272 -5.364 1.00 84.06 216 ALA A CA 1
ATOM 1692 C C . ALA A 1 216 ? 24.957 9.454 -4.376 1.00 84.06 216 ALA A C 1
ATOM 1694 O O . ALA A 1 216 ? 24.429 8.677 -3.577 1.00 84.06 216 ALA A O 1
ATOM 1695 N N . GLN A 1 217 ? 26.281 9.636 -4.408 1.00 79.56 217 GLN A N 1
ATOM 1696 C CA . GLN A 1 217 ? 27.195 8.910 -3.516 1.00 79.56 217 GLN A CA 1
ATOM 1697 C C . GLN A 1 217 ? 27.064 9.364 -2.054 1.00 79.56 217 GLN A C 1
ATOM 1699 O O . GLN A 1 217 ? 27.123 8.547 -1.133 1.00 79.56 217 GLN A O 1
ATOM 1704 N N . GLU A 1 218 ? 26.818 10.651 -1.826 1.00 82.06 218 GLU A N 1
ATOM 1705 C CA . GLU A 1 218 ? 26.672 11.217 -0.486 1.00 82.06 218 GLU A CA 1
ATOM 1706 C C . GLU A 1 218 ? 25.362 10.775 0.183 1.00 82.06 218 GLU A C 1
ATOM 1708 O O . GLU A 1 218 ? 24.314 10.644 -0.452 1.00 82.06 218 GLU A O 1
ATOM 1713 N N . THR A 1 219 ? 25.401 10.518 1.489 1.00 79.25 219 THR A N 1
ATOM 1714 C CA . THR A 1 219 ? 24.230 10.097 2.280 1.00 79.25 219 THR A CA 1
ATOM 1715 C C . THR A 1 219 ? 23.216 11.221 2.492 1.00 79.25 219 THR A C 1
ATOM 1717 O O . THR A 1 219 ? 22.020 10.946 2.558 1.00 79.25 219 THR A O 1
ATOM 1720 N N . LEU A 1 220 ? 23.663 12.480 2.537 1.00 82.75 220 LEU A N 1
ATOM 1721 C CA . LEU A 1 220 ? 22.803 13.663 2.700 1.00 82.75 220 LEU A CA 1
ATOM 1722 C C . LEU A 1 220 ? 21.753 13.769 1.583 1.00 82.75 220 LEU A C 1
ATOM 1724 O O . LEU A 1 220 ? 20.590 14.082 1.838 1.00 82.75 220 LEU A O 1
ATOM 1728 N N . HIS A 1 221 ? 22.151 13.424 0.358 1.00 78.50 221 HIS A N 1
ATOM 1729 C CA . HIS A 1 221 ? 21.297 13.422 -0.832 1.00 78.50 221 HIS A CA 1
ATOM 1730 C C . HIS A 1 221 ? 20.486 12.126 -1.018 1.00 78.50 221 HIS A C 1
ATOM 1732 O O . HIS A 1 221 ? 19.798 11.943 -2.021 1.00 78.50 221 HIS A O 1
ATOM 1738 N N . ARG A 1 222 ? 20.573 11.191 -0.064 1.00 81.50 222 ARG A N 1
ATOM 1739 C CA . ARG A 1 222 ? 19.834 9.918 -0.068 1.00 81.50 222 ARG A CA 1
ATOM 1740 C C . ARG A 1 222 ? 18.765 9.848 1.019 1.00 81.50 222 ARG A C 1
ATOM 1742 O O . ARG A 1 222 ? 18.219 8.782 1.287 1.00 81.50 222 ARG A O 1
ATOM 1749 N N . GLY A 1 223 ? 18.448 10.978 1.647 1.00 82.44 223 GLY A N 1
ATOM 1750 C CA . GLY A 1 223 ? 17.439 11.032 2.696 1.00 82.44 223 GLY A CA 1
ATOM 1751 C C . GLY A 1 223 ? 16.056 10.587 2.207 1.00 82.44 223 GLY A C 1
ATOM 1752 O O . GLY A 1 223 ? 15.637 10.891 1.087 1.00 82.44 223 GLY A O 1
ATOM 1753 N N . ASN A 1 224 ? 15.294 9.935 3.089 1.00 84.94 224 ASN A N 1
ATOM 1754 C CA . ASN A 1 224 ? 13.920 9.486 2.828 1.00 84.94 224 ASN A CA 1
ATOM 1755 C C . ASN A 1 224 ? 13.024 10.601 2.259 1.00 84.94 224 ASN A C 1
ATOM 1757 O O . ASN A 1 224 ? 12.237 10.361 1.346 1.00 84.94 224 ASN A O 1
ATOM 1761 N N . ARG A 1 225 ? 13.206 11.842 2.731 1.00 85.88 225 ARG A N 1
ATOM 1762 C CA . ARG A 1 225 ? 12.470 13.030 2.261 1.00 85.88 225 ARG A CA 1
ATOM 1763 C C . ARG A 1 225 ? 12.680 13.350 0.779 1.00 85.88 225 ARG A C 1
ATOM 1765 O O . ARG A 1 225 ? 11.845 14.029 0.199 1.00 85.88 225 ARG A O 1
ATOM 1772 N N . GLN A 1 226 ? 13.767 12.886 0.170 1.00 85.62 226 GLN A N 1
ATOM 1773 C CA . GLN A 1 226 ? 14.058 13.104 -1.248 1.00 85.62 226 GLN A CA 1
ATOM 1774 C C . GLN A 1 226 ? 13.640 11.891 -2.085 1.00 85.62 226 GLN A C 1
ATOM 1776 O O . GLN A 1 226 ? 12.982 12.039 -3.116 1.00 85.62 226 GLN A O 1
ATOM 1781 N N . ILE A 1 227 ? 13.961 10.680 -1.621 1.00 89.00 227 ILE A N 1
ATOM 1782 C CA . ILE A 1 227 ? 13.736 9.450 -2.391 1.00 89.00 227 ILE A CA 1
ATOM 1783 C C . ILE A 1 227 ? 12.261 9.048 -2.414 1.00 89.00 227 ILE A C 1
ATOM 1785 O O . ILE A 1 227 ? 11.740 8.744 -3.485 1.00 89.00 227 ILE A O 1
ATOM 1789 N N . ILE A 1 228 ? 11.567 9.082 -1.272 1.00 89.81 228 ILE A N 1
ATOM 1790 C CA . ILE A 1 228 ? 10.165 8.646 -1.165 1.00 89.81 228 ILE A CA 1
ATOM 1791 C C . ILE A 1 228 ? 9.245 9.428 -2.117 1.00 89.81 228 ILE A C 1
ATOM 1793 O O . ILE A 1 228 ? 8.555 8.789 -2.918 1.00 89.81 228 ILE A O 1
ATOM 1797 N N . PRO A 1 229 ? 9.211 10.780 -2.103 1.00 89.88 229 PRO A N 1
ATOM 1798 C CA . PRO A 1 229 ? 8.339 11.517 -3.016 1.00 89.88 229 PRO A CA 1
ATOM 1799 C C . PRO A 1 229 ? 8.751 11.341 -4.480 1.00 89.88 229 PRO A C 1
ATOM 1801 O O . PRO A 1 229 ? 7.884 11.327 -5.351 1.00 89.88 229 PRO A O 1
ATOM 1804 N N . THR A 1 230 ? 10.042 11.156 -4.763 1.00 85.88 230 THR A N 1
ATOM 1805 C CA . THR A 1 230 ? 10.525 10.893 -6.125 1.00 85.88 230 THR A CA 1
ATOM 1806 C C . THR A 1 230 ? 10.038 9.532 -6.625 1.00 85.88 230 THR A C 1
ATOM 1808 O O . THR A 1 230 ? 9.426 9.459 -7.687 1.00 85.88 230 THR A O 1
ATOM 1811 N N . ALA A 1 231 ? 10.210 8.465 -5.841 1.00 87.38 231 ALA A N 1
ATOM 1812 C CA . ALA A 1 231 ? 9.729 7.124 -6.174 1.00 87.38 231 ALA A CA 1
ATOM 1813 C C . ALA A 1 231 ? 8.197 7.079 -6.327 1.00 87.38 231 ALA A C 1
ATOM 1815 O O . ALA A 1 231 ? 7.689 6.480 -7.275 1.00 87.38 231 ALA A O 1
ATOM 1816 N N . ARG A 1 232 ? 7.464 7.780 -5.452 1.00 89.25 232 ARG A N 1
ATOM 1817 C CA . ARG A 1 232 ? 6.006 7.963 -5.542 1.00 89.25 232 ARG A CA 1
ATOM 1818 C C . ARG A 1 232 ? 5.597 8.628 -6.861 1.00 89.25 232 ARG A C 1
ATOM 1820 O O . ARG A 1 232 ? 4.736 8.107 -7.567 1.00 89.25 232 ARG A O 1
ATOM 1827 N N . ARG A 1 233 ? 6.251 9.736 -7.235 1.00 84.19 233 ARG A N 1
ATOM 1828 C CA . ARG A 1 233 ? 6.007 10.439 -8.508 1.00 84.19 233 ARG A CA 1
ATOM 1829 C C . ARG A 1 233 ? 6.324 9.572 -9.723 1.00 84.19 233 ARG A C 1
ATOM 1831 O O . ARG A 1 233 ? 5.553 9.594 -10.673 1.00 84.19 233 ARG A O 1
ATOM 1838 N N . VAL A 1 234 ? 7.412 8.799 -9.689 1.00 84.38 234 VAL A N 1
ATOM 1839 C CA . VAL A 1 234 ? 7.790 7.878 -10.776 1.00 84.38 234 VAL A CA 1
ATOM 1840 C C . VAL A 1 234 ? 6.759 6.762 -10.937 1.00 84.38 234 VAL A C 1
ATOM 1842 O O . VAL A 1 234 ? 6.366 6.455 -12.059 1.00 84.38 234 VAL A O 1
ATOM 1845 N N . ALA A 1 235 ? 6.272 6.176 -9.840 1.00 82.62 235 ALA A N 1
ATOM 1846 C CA . ALA A 1 235 ? 5.213 5.170 -9.904 1.00 82.62 235 ALA A CA 1
ATOM 1847 C C . ALA A 1 235 ? 3.924 5.748 -10.516 1.00 82.62 235 ALA A C 1
ATOM 1849 O O . ALA A 1 235 ? 3.301 5.110 -11.366 1.00 82.62 235 ALA A O 1
ATOM 1850 N N . TYR A 1 236 ? 3.570 6.978 -10.132 1.00 82.75 236 TYR A N 1
ATOM 1851 C CA . TYR A 1 236 ? 2.406 7.680 -10.664 1.00 82.75 236 TYR A CA 1
ATOM 1852 C C . TYR A 1 236 ? 2.563 8.052 -12.145 1.00 82.75 236 TYR A C 1
ATOM 1854 O O . TYR A 1 236 ? 1.639 7.836 -12.920 1.00 82.75 236 TYR A O 1
ATOM 1862 N N . SER A 1 237 ? 3.725 8.563 -12.566 1.00 81.50 237 SER A N 1
ATOM 1863 C CA . SER A 1 237 ? 3.971 9.007 -13.946 1.00 81.50 237 SER A CA 1
ATOM 1864 C C . SER A 1 237 ? 4.195 7.854 -14.922 1.00 81.50 237 SER A C 1
ATOM 1866 O O . SER A 1 237 ? 3.806 7.951 -16.085 1.00 81.50 237 SER A O 1
ATOM 1868 N N . ALA A 1 238 ? 4.751 6.733 -14.458 1.00 81.12 238 ALA A N 1
ATOM 1869 C CA . ALA A 1 238 ? 4.945 5.544 -15.282 1.00 81.12 238 ALA A CA 1
ATOM 1870 C C . ALA A 1 238 ? 3.613 4.917 -15.715 1.00 81.12 238 ALA A C 1
ATOM 1872 O O . ALA A 1 238 ? 3.527 4.321 -16.787 1.00 81.12 238 ALA A O 1
ATOM 1873 N N . PHE A 1 239 ? 2.560 5.050 -14.904 1.00 78.69 239 PHE A N 1
ATOM 1874 C CA . PHE A 1 239 ? 1.263 4.444 -15.187 1.00 78.69 239 PHE A CA 1
ATOM 1875 C C . PHE A 1 239 ? 0.560 5.013 -16.442 1.00 78.69 239 PHE A C 1
ATOM 1877 O O . PHE A 1 239 ? 0.247 4.221 -17.334 1.00 78.69 239 PHE A O 1
ATOM 1884 N N . PRO A 1 240 ? 0.341 6.335 -16.598 1.00 78.81 240 PRO A N 1
ATOM 1885 C CA . PRO A 1 240 ? -0.264 6.911 -17.801 1.00 78.81 240 PRO A CA 1
ATOM 1886 C C . PRO A 1 240 ? 0.632 6.821 -19.042 1.00 78.81 240 PRO A C 1
ATOM 1888 O O . PRO A 1 240 ? 0.117 6.913 -20.149 1.00 78.81 240 PRO A O 1
ATOM 1891 N N . MET A 1 241 ? 1.946 6.609 -18.885 1.00 74.44 241 MET A N 1
ATOM 1892 C CA . MET A 1 241 ? 2.836 6.305 -20.017 1.00 74.44 241 MET A CA 1
ATOM 1893 C C . MET A 1 241 ? 2.569 4.920 -20.619 1.00 74.44 241 MET A C 1
ATOM 1895 O O . MET A 1 241 ? 2.934 4.654 -21.765 1.00 74.44 241 MET A O 1
ATOM 1899 N N . THR A 1 242 ? 1.939 4.018 -19.862 1.00 76.31 242 THR A N 1
ATOM 1900 C CA . THR A 1 242 ? 1.401 2.776 -20.425 1.00 76.31 242 THR A CA 1
ATOM 1901 C C . THR A 1 242 ? 0.071 3.039 -21.137 1.00 76.31 242 THR A C 1
ATOM 1903 O O . THR A 1 242 ? -0.361 4.173 -21.281 1.00 76.31 242 THR A O 1
ATOM 1906 N N . THR A 1 243 ? -0.614 1.998 -21.608 1.00 78.12 243 THR A N 1
ATOM 1907 C CA . THR A 1 243 ? -2.017 2.117 -22.037 1.00 78.12 243 THR A CA 1
ATOM 1908 C C . THR A 1 243 ? -2.925 1.748 -20.854 1.00 78.12 243 THR A C 1
ATOM 1910 O O . THR A 1 243 ? -3.247 0.555 -20.709 1.00 78.12 243 THR A O 1
ATOM 1913 N N . PRO A 1 244 ? -3.288 2.696 -19.967 1.00 81.69 244 PRO A N 1
ATOM 1914 C CA . PRO A 1 244 ? -4.144 2.405 -18.831 1.00 81.69 244 PRO A CA 1
ATOM 1915 C C . PRO A 1 244 ? -5.571 2.101 -19.294 1.00 81.69 244 PRO A C 1
ATOM 1917 O O . PRO A 1 244 ? -6.072 2.667 -20.263 1.00 81.69 244 PRO A O 1
ATOM 1920 N N . ARG A 1 245 ? -6.238 1.198 -18.584 1.00 81.19 245 ARG A N 1
ATOM 1921 C CA . ARG A 1 245 ? -7.643 0.832 -18.770 1.00 81.19 245 ARG A CA 1
ATOM 1922 C C . ARG A 1 245 ? -8.348 0.838 -17.427 1.00 81.19 245 ARG A C 1
ATOM 1924 O O . ARG A 1 245 ? -7.733 0.501 -16.417 1.00 81.19 245 ARG A O 1
ATOM 1931 N N . LEU A 1 246 ? -9.629 1.184 -17.425 1.00 85.38 246 LEU A N 1
ATOM 1932 C CA . LEU A 1 246 ? -10.483 1.008 -16.257 1.00 85.38 246 LEU A CA 1
ATOM 1933 C C . LEU A 1 246 ? -10.874 -0.469 -16.122 1.00 85.38 246 LEU A C 1
ATOM 1935 O O . LEU A 1 246 ? -11.057 -1.176 -17.111 1.00 85.38 246 LEU A O 1
ATOM 1939 N N . MET A 1 247 ? -10.957 -0.934 -14.884 1.00 81.31 247 MET A N 1
ATOM 1940 C CA . MET A 1 247 ? -11.391 -2.265 -14.498 1.00 81.31 247 MET A CA 1
ATOM 1941 C C . MET A 1 247 ? -12.591 -2.117 -13.575 1.00 81.31 247 MET A C 1
ATOM 1943 O O . MET A 1 247 ? -12.468 -1.638 -12.444 1.00 81.31 247 MET A O 1
ATOM 1947 N N . GLU A 1 248 ? -13.734 -2.554 -14.083 1.00 83.50 248 GLU A N 1
ATOM 1948 C CA . GLU A 1 248 ? -14.983 -2.629 -13.341 1.00 83.50 248 GLU A CA 1
ATOM 1949 C C . GLU A 1 248 ? -14.994 -3.875 -12.446 1.00 83.50 248 GLU A C 1
ATOM 1951 O O . GLU A 1 248 ? -14.583 -4.964 -12.874 1.00 83.50 248 GLU A O 1
ATOM 1956 N N . PRO A 1 249 ? -15.420 -3.744 -11.184 1.00 83.88 249 PRO A N 1
ATOM 1957 C CA . PRO A 1 249 ? -15.706 -4.889 -10.346 1.00 83.88 249 PRO A CA 1
ATOM 1958 C C . PRO A 1 249 ? -17.020 -5.530 -10.798 1.00 83.88 249 PRO A C 1
ATOM 1960 O O . PRO A 1 249 ? -18.010 -4.855 -11.060 1.00 83.88 249 PRO A O 1
ATOM 1963 N N . TYR A 1 250 ? -17.012 -6.855 -10.865 1.00 84.81 250 TYR A N 1
ATOM 1964 C CA . TYR A 1 250 ? -18.163 -7.654 -11.258 1.00 84.81 250 TYR A CA 1
ATOM 1965 C C . TYR A 1 250 ? -18.683 -8.408 -10.036 1.00 84.81 250 TYR A C 1
ATOM 1967 O O . TYR A 1 250 ? -17.904 -9.100 -9.371 1.00 84.81 250 TYR A O 1
ATOM 1975 N N . LEU A 1 251 ? -19.973 -8.261 -9.737 1.00 85.94 251 LEU A N 1
ATOM 1976 C CA . LEU A 1 251 ? -20.648 -9.047 -8.710 1.00 85.94 251 LEU A CA 1
ATOM 1977 C C . LEU A 1 251 ? -21.035 -10.401 -9.309 1.00 85.94 251 LEU A C 1
ATOM 1979 O O . LEU A 1 251 ? -21.668 -10.454 -10.359 1.00 85.94 251 LEU A O 1
ATOM 1983 N N . PHE A 1 252 ? -20.639 -11.490 -8.654 1.00 83.44 252 PHE A N 1
ATOM 1984 C CA . PHE A 1 252 ? -21.129 -12.816 -9.010 1.00 83.44 252 PHE A CA 1
ATOM 1985 C C . PHE A 1 252 ? -22.543 -12.963 -8.441 1.00 83.44 252 PHE A C 1
ATOM 1987 O O . PHE A 1 252 ? -22.707 -12.875 -7.223 1.00 83.44 252 PHE A O 1
ATOM 1994 N N . VAL A 1 253 ? -23.528 -13.101 -9.329 1.00 77.56 253 VAL A N 1
ATOM 1995 C CA . VAL A 1 253 ? -24.952 -13.284 -9.012 1.00 77.56 253 VAL A CA 1
ATOM 1996 C C . VAL A 1 253 ? -25.322 -14.735 -9.256 1.00 77.56 253 VAL A C 1
ATOM 1998 O O . VAL A 1 253 ? -24.891 -15.258 -10.310 1.00 77.56 253 VAL A O 1
#

pLDDT: mean 75.41, std 15.68, range [26.38, 91.06]

Secondary structure (DSSP, 8-state):
--S-PPTT--EEEE-TT-BTTBGGGEEEES---TT-TTGGGT-SS--EEEETT--S---PPPPP--SS---EE--EEESSGGGHHHHTTTTSS-----EEEPPPEE--EEEE-S--S----------------SSTTHHHHHHHHH---HHHHHTEEEESSSTT-SEEEEE---TTS--HHHHHHHHHHHHHHHHHHHHHTTB-SEEEEE------SSSGGG-HHHHHHHHHHHHHHHHHHS-EEEE------

InterPro domains:
  IPR005517 Translation elongation factor EFG/EF2, domain IV [PF03764] (137-240)
  IPR005517 Translation elongation factor EFG/EF2, domain IV [SM00889] (124-243)
  IPR014721 Small ribosomal subunit protein uS5 domain 2-type fold, subgroup [G3DSA:3.30.230.10] (92-242)
  IPR020568 Ribosomal protein uS5 domain 2-type superfamily [SSF54211] (135-247)